Protein AF-A0AAN8DEU8-F1 (afdb_monomer_lite)

Structure (mmCIF, N/CA/C/O backbone):
data_AF-A0AAN8DEU8-F1
#
_entry.id   AF-A0AAN8DEU8-F1
#
loop_
_atom_site.group_PDB
_atom_site.id
_atom_site.type_symbol
_atom_site.label_atom_id
_atom_site.label_alt_id
_atom_site.label_comp_id
_atom_site.label_asym_id
_atom_site.label_entity_id
_atom_site.label_seq_id
_atom_site.pdbx_PDB_ins_code
_atom_site.Cartn_x
_atom_site.Cartn_y
_atom_site.Cartn_z
_atom_site.occupancy
_atom_site.B_iso_or_equiv
_atom_site.auth_seq_id
_atom_site.auth_comp_id
_atom_site.auth_asym_id
_atom_site.auth_atom_id
_atom_site.pdbx_PDB_model_num
ATOM 1 N N . MET A 1 1 ? 23.400 12.615 -1.980 1.00 49.06 1 MET A N 1
ATOM 2 C CA . MET A 1 1 ? 22.915 11.366 -1.353 1.00 49.06 1 MET A CA 1
ATOM 3 C C . MET A 1 1 ? 22.081 10.614 -2.375 1.00 49.06 1 MET A C 1
ATOM 5 O O . MET A 1 1 ? 21.356 11.264 -3.114 1.00 49.06 1 MET A O 1
ATOM 9 N N . THR A 1 2 ? 22.215 9.294 -2.451 1.00 66.44 2 THR A N 1
ATOM 10 C CA . THR A 1 2 ? 21.486 8.399 -3.369 1.00 66.44 2 THR A CA 1
ATOM 11 C C . THR A 1 2 ? 20.761 7.340 -2.542 1.00 66.44 2 THR A C 1
ATOM 13 O O . THR A 1 2 ? 21.196 7.053 -1.429 1.00 66.44 2 THR A O 1
ATOM 16 N N . PHE A 1 3 ? 19.690 6.734 -3.056 1.00 76.00 3 PHE A N 1
ATOM 17 C CA . PHE A 1 3 ? 19.084 5.582 -2.383 1.00 76.00 3 PHE A CA 1
ATOM 18 C C . PHE A 1 3 ? 20.091 4.421 -2.301 1.00 76.00 3 PHE A C 1
ATOM 20 O O . PHE A 1 3 ? 20.773 4.124 -3.284 1.00 76.00 3 PHE A O 1
ATOM 27 N N . SER A 1 4 ? 20.172 3.731 -1.160 1.00 76.00 4 SER A N 1
ATOM 28 C CA . SER A 1 4 ? 21.038 2.553 -0.959 1.00 76.00 4 SER A CA 1
ATOM 29 C C . SER A 1 4 ? 20.454 1.283 -1.601 1.00 76.00 4 SER A C 1
ATOM 31 O O . SER A 1 4 ? 20.384 0.223 -0.980 1.00 76.00 4 SER A O 1
ATOM 33 N N . LEU A 1 5 ? 19.998 1.382 -2.852 1.00 77.44 5 LEU A N 1
ATOM 34 C CA . LEU A 1 5 ? 19.379 0.282 -3.586 1.00 77.44 5 LEU A CA 1
ATOM 35 C C . LEU A 1 5 ? 20.446 -0.549 -4.303 1.00 77.44 5 LEU A C 1
ATOM 37 O O . LEU A 1 5 ? 21.132 -0.072 -5.205 1.00 77.44 5 LEU A O 1
ATOM 41 N N . LYS A 1 6 ? 20.559 -1.829 -3.939 1.00 81.88 6 LYS A N 1
ATOM 42 C CA . LYS A 1 6 ? 21.373 -2.791 -4.691 1.00 81.88 6 LYS A CA 1
ATOM 43 C C . LYS A 1 6 ? 20.579 -3.261 -5.910 1.00 81.88 6 LYS A C 1
ATOM 45 O O . LYS A 1 6 ? 19.602 -3.996 -5.780 1.00 81.88 6 LYS A O 1
ATOM 50 N N . VAL A 1 7 ? 21.003 -2.847 -7.100 1.00 83.62 7 VAL A N 1
ATOM 51 C CA . VAL A 1 7 ? 20.452 -3.322 -8.375 1.00 83.62 7 VAL A CA 1
ATOM 52 C C . VAL A 1 7 ? 21.584 -3.526 -9.374 1.00 83.62 7 VAL A C 1
ATOM 54 O O . VAL A 1 7 ? 22.559 -2.778 -9.380 1.00 83.62 7 VAL A O 1
ATOM 57 N N . LYS A 1 8 ? 21.471 -4.549 -10.222 1.00 88.69 8 LYS A N 1
ATOM 58 C CA . LYS A 1 8 ? 22.294 -4.669 -11.429 1.00 88.69 8 LYS A CA 1
ATOM 59 C C . LYS A 1 8 ? 21.502 -3.994 -12.549 1.00 88.69 8 LYS A C 1
ATOM 61 O O . LYS A 1 8 ? 20.533 -4.596 -12.984 1.00 88.69 8 LYS A O 1
ATOM 66 N N . PRO A 1 9 ? 21.851 -2.790 -13.034 1.00 86.50 9 PRO A N 1
ATOM 67 C CA . PRO A 1 9 ? 20.976 -2.044 -13.950 1.00 86.50 9 PRO A CA 1
ATOM 68 C C . PRO A 1 9 ? 20.573 -2.847 -15.193 1.00 86.50 9 PRO A C 1
ATOM 70 O O . PRO A 1 9 ? 19.413 -2.866 -15.590 1.00 86.50 9 PRO A O 1
ATOM 73 N N . LEU A 1 10 ? 21.518 -3.618 -15.738 1.00 91.00 10 LEU A N 1
ATOM 74 C CA . LEU A 1 10 ? 21.275 -4.492 -16.881 1.00 91.00 10 LEU A CA 1
ATOM 75 C C . LEU A 1 10 ? 20.279 -5.624 -16.590 1.00 91.00 10 LEU A C 1
ATOM 77 O O . LEU A 1 10 ? 19.684 -6.130 -17.531 1.00 91.00 10 LEU A O 1
ATOM 81 N N . SER A 1 11 ? 20.052 -6.036 -15.336 1.00 91.94 11 SER A N 1
ATOM 82 C CA . SER A 1 11 ? 19.078 -7.094 -15.015 1.00 91.94 11 SER A CA 1
ATOM 83 C C . SER A 1 11 ? 17.631 -6.687 -15.280 1.00 91.94 11 SER A C 1
ATOM 85 O O . SER A 1 11 ? 16.783 -7.565 -15.346 1.00 91.94 11 SER A O 1
ATOM 87 N N . LEU A 1 12 ? 17.358 -5.392 -15.460 1.00 92.31 12 LEU A N 1
ATOM 88 C CA . LEU A 1 12 ? 16.044 -4.876 -15.850 1.00 92.31 12 LEU A CA 1
ATOM 89 C C . LEU A 1 12 ? 15.763 -5.052 -17.349 1.00 92.31 12 LEU A C 1
ATOM 91 O O . LEU A 1 12 ? 14.671 -4.743 -17.817 1.00 92.31 12 LEU A O 1
ATOM 95 N N . PHE A 1 13 ? 16.724 -5.556 -18.121 1.00 91.50 13 PHE A N 1
ATOM 96 C CA . PHE A 1 13 ? 16.601 -5.734 -19.561 1.00 91.50 13 PHE A CA 1
ATOM 97 C C . PHE A 1 13 ? 16.691 -7.212 -19.938 1.00 91.50 13 PHE A C 1
ATOM 99 O O . PHE A 1 13 ? 17.367 -8.021 -19.290 1.00 91.50 13 PHE A O 1
ATOM 106 N N . ASP A 1 14 ? 16.002 -7.564 -21.014 1.00 89.94 14 ASP A N 1
ATOM 107 C CA . ASP A 1 14 ? 16.113 -8.874 -21.632 1.00 89.94 14 ASP A CA 1
ATOM 108 C C . ASP A 1 14 ? 17.466 -9.003 -22.351 1.00 89.94 14 ASP A C 1
ATOM 110 O O . ASP A 1 14 ? 18.273 -8.071 -22.401 1.00 89.94 14 ASP A O 1
ATOM 114 N N . SER A 1 15 ? 17.750 -10.174 -22.913 1.00 88.81 15 SER A N 1
ATOM 115 C CA . SER A 1 15 ? 19.023 -10.405 -23.601 1.00 88.81 15 SER A CA 1
ATOM 116 C C . SER A 1 15 ? 19.231 -9.461 -24.791 1.00 88.81 15 SER A C 1
ATOM 118 O O . SER A 1 15 ? 20.359 -9.025 -25.019 1.00 88.81 15 SER A O 1
ATOM 120 N N . LYS A 1 16 ? 18.171 -9.100 -25.531 1.00 87.62 16 LYS A N 1
ATOM 121 C CA . LYS A 1 16 ? 18.282 -8.162 -26.660 1.00 87.62 16 LYS A CA 1
ATOM 122 C C . LYS A 1 16 ? 18.570 -6.744 -26.170 1.00 87.62 16 LYS A C 1
ATOM 124 O O . LYS A 1 16 ? 19.529 -6.140 -26.644 1.00 87.62 16 LYS A O 1
ATOM 129 N N . GLY A 1 17 ? 17.823 -6.253 -25.179 1.00 87.44 17 GLY A N 1
ATOM 130 C CA . GLY A 1 17 ? 18.048 -4.941 -24.572 1.00 87.44 17 GLY A CA 1
ATOM 131 C C . GLY A 1 17 ? 19.441 -4.813 -23.958 1.00 87.44 17 GLY A C 1
ATOM 132 O O . GLY A 1 17 ? 20.136 -3.837 -24.222 1.00 87.44 17 GLY A O 1
ATOM 133 N N . LYS A 1 18 ? 19.910 -5.838 -23.231 1.00 89.75 18 LYS A N 1
ATOM 134 C CA . LYS A 1 18 ? 21.286 -5.891 -22.702 1.00 89.75 18 LYS A CA 1
ATOM 135 C C . LYS A 1 18 ? 22.328 -5.737 -23.802 1.00 89.75 18 LYS A C 1
ATOM 137 O O . LYS A 1 18 ? 23.263 -4.963 -23.641 1.00 89.75 18 LYS A O 1
ATOM 142 N N . ASN A 1 19 ? 22.168 -6.461 -24.908 1.00 88.38 19 ASN A N 1
ATOM 143 C CA . ASN A 1 19 ? 23.105 -6.401 -26.025 1.00 88.38 19 ASN A CA 1
ATOM 144 C C . ASN A 1 19 ? 23.080 -5.040 -26.732 1.00 88.38 19 ASN A C 1
ATOM 146 O O . ASN A 1 19 ? 24.136 -4.575 -27.155 1.00 88.38 19 ASN A O 1
ATOM 150 N N . ALA A 1 20 ? 21.915 -4.392 -26.827 1.00 88.00 20 ALA A N 1
ATOM 151 C CA . ALA A 1 20 ? 21.768 -3.094 -27.482 1.00 88.00 20 ALA A CA 1
ATOM 152 C C . ALA A 1 20 ? 22.602 -1.986 -26.811 1.00 88.00 20 ALA A C 1
ATOM 154 O O . ALA A 1 20 ? 23.156 -1.150 -27.516 1.00 88.00 20 ALA A O 1
ATOM 155 N N . PHE A 1 21 ? 22.786 -2.023 -25.483 1.00 87.88 21 PHE A N 1
ATOM 156 C CA . PHE A 1 21 ? 23.644 -1.064 -24.762 1.00 87.88 21 PHE A CA 1
ATOM 157 C C . PHE A 1 21 ? 25.116 -1.081 -25.197 1.00 87.88 21 PHE A C 1
ATOM 159 O O . PHE A 1 21 ? 25.833 -0.114 -24.955 1.00 87.88 21 PHE A O 1
ATOM 166 N N . PHE A 1 22 ? 25.577 -2.173 -25.809 1.00 90.25 22 PHE A N 1
ATOM 167 C CA . PHE A 1 22 ? 26.974 -2.361 -26.212 1.00 90.25 22 PHE A CA 1
ATOM 168 C C . PHE A 1 22 ? 27.168 -2.318 -27.729 1.00 90.25 22 PHE A C 1
ATOM 170 O O . PHE A 1 22 ? 28.214 -2.721 -28.241 1.00 90.25 22 PHE A O 1
ATOM 177 N N . ARG A 1 23 ? 26.152 -1.870 -28.466 1.00 88.38 23 ARG A N 1
ATOM 178 C CA . ARG A 1 23 ? 26.195 -1.707 -29.918 1.00 88.38 23 ARG A CA 1
ATOM 179 C C . ARG A 1 23 ? 26.246 -0.224 -30.265 1.00 88.38 23 ARG A C 1
ATOM 181 O O . ARG A 1 23 ? 25.788 0.615 -29.499 1.00 88.38 23 ARG A O 1
ATOM 188 N N . ASP A 1 24 ? 26.818 0.089 -31.424 1.00 89.38 24 ASP A N 1
ATOM 189 C CA . ASP A 1 24 ? 26.824 1.460 -31.933 1.00 89.38 24 ASP A CA 1
ATOM 190 C C . ASP A 1 24 ? 25.385 1.902 -32.248 1.00 89.38 24 ASP A C 1
ATOM 192 O O . ASP A 1 24 ? 24.603 1.134 -32.813 1.00 89.38 24 ASP A O 1
ATOM 196 N N . LEU A 1 25 ? 25.043 3.143 -31.904 1.00 84.81 25 LEU A N 1
ATOM 197 C CA . LEU A 1 25 ? 23.736 3.753 -32.153 1.00 84.81 25 LEU A CA 1
ATOM 198 C C . LEU A 1 25 ? 23.376 3.774 -33.645 1.00 84.81 25 LEU A C 1
ATOM 200 O O . LEU A 1 25 ? 22.198 3.796 -33.991 1.00 84.81 25 LEU A O 1
ATOM 204 N N . THR A 1 26 ? 24.377 3.744 -34.531 1.00 89.62 26 THR A N 1
ATOM 205 C CA . THR A 1 26 ? 24.174 3.671 -35.988 1.00 89.62 26 THR A CA 1
ATOM 206 C C . THR A 1 26 ? 23.720 2.290 -36.474 1.00 89.62 26 THR A C 1
ATOM 208 O O . THR A 1 26 ? 23.274 2.148 -37.614 1.00 89.62 26 THR A O 1
ATOM 211 N N . THR A 1 27 ? 23.812 1.256 -35.631 1.00 84.62 27 THR A N 1
ATOM 212 C CA . THR A 1 27 ? 23.440 -0.113 -36.001 1.00 84.62 27 THR A CA 1
ATOM 213 C C . THR A 1 27 ? 21.961 -0.381 -35.749 1.00 84.62 27 THR A C 1
ATOM 215 O O . THR A 1 27 ? 21.436 -0.116 -34.670 1.00 84.62 27 THR A O 1
ATOM 218 N N . ILE A 1 28 ? 21.284 -0.971 -36.738 1.00 82.00 28 ILE A N 1
ATOM 219 C CA . ILE A 1 28 ? 19.888 -1.395 -36.596 1.00 82.00 28 ILE A CA 1
ATOM 220 C C . ILE A 1 28 ? 19.825 -2.521 -35.558 1.00 82.00 28 ILE A C 1
ATOM 222 O O . ILE A 1 28 ? 20.351 -3.613 -35.777 1.00 82.00 28 ILE A O 1
ATOM 226 N N . GLN A 1 29 ? 19.172 -2.254 -34.428 1.00 73.69 29 GLN A N 1
ATOM 227 C CA . GLN A 1 29 ? 18.943 -3.237 -33.374 1.00 73.69 29 GLN A CA 1
ATOM 228 C C . GLN A 1 29 ? 17.561 -3.864 -33.530 1.00 73.69 29 GLN A C 1
ATOM 230 O O . GLN A 1 29 ? 16.557 -3.172 -33.704 1.00 73.69 29 GLN A O 1
ATOM 235 N N . LEU A 1 30 ? 17.498 -5.189 -33.420 1.00 74.38 30 LEU A N 1
ATOM 236 C CA . LEU A 1 30 ? 16.222 -5.882 -33.336 1.00 74.38 30 LEU A CA 1
ATOM 237 C C . LEU A 1 30 ? 15.680 -5.716 -31.912 1.00 74.38 30 LEU A C 1
ATOM 239 O O . LEU A 1 30 ? 16.099 -6.422 -30.992 1.00 74.38 30 LEU A O 1
ATOM 243 N N . MET A 1 31 ? 14.770 -4.763 -31.729 1.00 71.38 31 MET A N 1
ATOM 244 C CA . MET A 1 31 ? 14.150 -4.520 -30.430 1.00 71.38 31 MET A CA 1
ATOM 245 C C . MET A 1 31 ? 13.267 -5.709 -30.011 1.00 71.38 31 MET A C 1
ATOM 247 O O . MET A 1 31 ? 12.747 -6.435 -30.871 1.00 71.38 31 MET A O 1
ATOM 251 N N . PRO A 1 32 ? 13.092 -5.945 -28.697 1.00 68.75 32 PRO A N 1
ATOM 252 C CA . PRO A 1 32 ? 12.102 -6.897 -28.215 1.00 68.75 32 PRO A CA 1
ATOM 253 C C . PRO A 1 32 ? 10.729 -6.505 -28.774 1.00 68.75 32 PRO A C 1
ATOM 255 O O . PRO A 1 32 ? 10.268 -5.386 -28.575 1.00 68.75 32 PRO A O 1
ATOM 258 N N . SER A 1 33 ? 10.109 -7.411 -29.521 1.00 63.62 33 SER A N 1
ATOM 259 C CA . SER A 1 33 ? 8.743 -7.286 -30.024 1.00 63.62 33 SER A CA 1
ATOM 260 C C . SER A 1 33 ? 7.988 -8.523 -29.555 1.00 63.62 33 SER A C 1
ATOM 262 O O . SER A 1 33 ? 8.452 -9.642 -29.779 1.00 63.62 33 SER A O 1
ATOM 264 N N . GLY A 1 34 ? 6.880 -8.314 -28.846 1.00 71.62 34 GLY A N 1
ATOM 265 C CA . GLY A 1 34 ? 6.081 -9.371 -28.222 1.00 71.62 34 GLY A CA 1
ATOM 266 C C . GLY A 1 34 ? 5.982 -9.244 -26.702 1.00 71.62 34 GLY A C 1
ATOM 267 O O . GLY A 1 34 ? 6.550 -8.322 -26.108 1.00 71.62 34 GLY A O 1
ATOM 268 N N . ASP A 1 35 ? 5.250 -10.182 -26.103 1.00 72.38 35 ASP A N 1
ATOM 269 C CA . ASP A 1 35 ? 5.050 -10.262 -24.658 1.00 72.38 35 ASP A CA 1
ATOM 270 C C . ASP A 1 35 ? 6.389 -10.455 -23.941 1.00 72.38 35 ASP A C 1
ATOM 272 O O . ASP A 1 35 ? 7.195 -11.329 -24.279 1.00 72.38 35 ASP A O 1
ATOM 276 N N . MET A 1 36 ? 6.645 -9.594 -22.959 1.00 86.00 36 MET A N 1
ATOM 277 C CA . MET A 1 36 ? 7.844 -9.668 -22.138 1.00 86.00 36 MET A CA 1
ATOM 278 C C . MET A 1 36 ? 7.774 -10.880 -21.206 1.00 86.00 36 MET A C 1
ATOM 280 O O . MET A 1 36 ? 6.711 -11.206 -20.682 1.00 86.00 36 MET A O 1
ATOM 284 N N . ASP A 1 37 ? 8.926 -11.504 -20.947 1.00 90.38 37 ASP A N 1
ATOM 285 C CA . ASP A 1 37 ? 9.037 -12.559 -19.938 1.00 90.38 37 ASP A CA 1
ATOM 286 C C . ASP A 1 37 ? 8.428 -12.095 -18.591 1.00 90.38 37 ASP A C 1
ATOM 288 O O . ASP A 1 37 ? 8.888 -11.086 -18.037 1.00 90.38 37 ASP A O 1
ATOM 292 N N . PRO A 1 38 ? 7.422 -12.803 -18.037 1.00 92.50 38 PRO A N 1
ATOM 293 C CA . PRO A 1 38 ? 6.766 -12.399 -16.793 1.00 92.50 38 PRO A CA 1
ATOM 294 C C . PRO A 1 38 ? 7.729 -12.307 -15.603 1.00 92.50 38 PRO A C 1
ATOM 296 O O . PRO A 1 38 ? 7.564 -11.449 -14.735 1.00 92.50 38 PRO A O 1
ATOM 299 N N . GLY A 1 39 ? 8.769 -13.150 -15.574 1.00 94.62 39 GLY A N 1
ATOM 300 C CA . GLY A 1 39 ? 9.814 -13.093 -14.551 1.00 94.62 39 GLY A CA 1
ATOM 301 C C . GLY A 1 39 ? 10.590 -11.777 -14.601 1.00 94.62 39 GLY A C 1
ATOM 302 O O . GLY A 1 39 ? 10.807 -11.132 -13.575 1.00 94.62 39 GLY A O 1
ATOM 303 N N . LEU A 1 40 ? 10.950 -11.322 -15.800 1.00 94.19 40 LEU A N 1
ATOM 304 C CA . LEU A 1 40 ? 11.594 -10.028 -16.007 1.00 94.19 40 LEU A CA 1
ATOM 305 C C . LEU A 1 40 ? 10.685 -8.851 -15.628 1.00 94.19 40 LEU A C 1
ATOM 307 O O . LEU A 1 40 ? 11.159 -7.907 -14.991 1.00 94.19 40 LEU A O 1
ATOM 311 N N . VAL A 1 41 ? 9.393 -8.900 -15.972 1.00 95.19 41 VAL A N 1
ATOM 312 C CA . VAL A 1 41 ? 8.413 -7.882 -15.539 1.00 95.19 41 VAL A CA 1
ATOM 313 C C . VAL A 1 41 ? 8.321 -7.839 -14.013 1.00 95.19 41 VAL A C 1
ATOM 315 O O . VAL A 1 41 ? 8.367 -6.754 -13.436 1.00 95.19 41 VAL A O 1
ATOM 318 N N . SER A 1 42 ? 8.313 -8.994 -13.341 1.00 96.00 42 SER A N 1
ATOM 319 C CA . SER A 1 42 ? 8.324 -9.066 -11.875 1.00 96.00 42 SER A CA 1
ATOM 320 C C . SER A 1 42 ? 9.567 -8.408 -11.264 1.00 96.00 42 SER A C 1
ATOM 322 O O . SER A 1 42 ? 9.447 -7.668 -10.289 1.00 96.00 42 SER A O 1
ATOM 324 N N . ILE A 1 43 ? 10.757 -8.615 -11.842 1.00 95.56 43 ILE A N 1
ATOM 325 C CA . ILE A 1 43 ? 12.003 -7.975 -11.375 1.00 95.56 43 ILE A CA 1
ATOM 326 C C . ILE A 1 43 ? 11.931 -6.448 -11.534 1.00 95.56 43 ILE A C 1
ATOM 328 O O . ILE A 1 43 ? 12.375 -5.704 -10.657 1.00 95.56 43 ILE A O 1
ATOM 332 N N . ARG A 1 44 ? 11.378 -5.966 -12.653 1.00 96.38 44 ARG A N 1
ATOM 333 C CA . ARG A 1 44 ? 11.183 -4.529 -12.914 1.00 96.38 44 ARG A CA 1
ATOM 334 C C . ARG A 1 44 ? 10.196 -3.912 -11.937 1.00 96.38 44 ARG A C 1
ATOM 336 O O . ARG A 1 44 ? 10.478 -2.846 -11.395 1.00 96.38 44 ARG A O 1
ATOM 343 N N . GLN A 1 45 ? 9.083 -4.597 -11.692 1.00 97.62 45 GLN A N 1
ATOM 344 C CA . GLN A 1 45 ? 8.092 -4.188 -10.708 1.00 97.62 45 GLN A CA 1
ATOM 345 C C . GLN A 1 45 ? 8.742 -4.072 -9.330 1.00 97.62 45 GLN A C 1
ATOM 347 O O . GLN A 1 45 ? 8.714 -2.999 -8.742 1.00 97.62 45 GLN A O 1
ATOM 352 N N . GLU A 1 46 ? 9.407 -5.123 -8.849 1.00 96.69 46 GLU A N 1
ATOM 353 C CA . GLU A 1 46 ? 10.072 -5.118 -7.543 1.00 96.69 46 GLU A CA 1
ATOM 354 C C . GLU A 1 46 ? 11.085 -3.970 -7.410 1.00 96.69 46 GLU A C 1
ATOM 356 O O . GLU A 1 46 ? 11.141 -3.298 -6.380 1.00 96.69 46 GLU A O 1
ATOM 361 N N . PHE A 1 47 ? 11.861 -3.698 -8.464 1.00 96.81 47 PHE A N 1
ATOM 362 C CA . PHE A 1 47 ? 12.775 -2.560 -8.490 1.00 96.81 47 PHE A CA 1
ATOM 363 C C . PHE A 1 47 ? 12.046 -1.222 -8.302 1.00 96.81 47 PHE A C 1
ATOM 365 O O . PHE A 1 47 ? 12.444 -0.443 -7.435 1.00 96.81 47 PHE A O 1
ATOM 372 N N . LEU A 1 48 ? 10.985 -0.959 -9.070 1.00 97.56 48 LEU A N 1
ATOM 373 C CA . LEU A 1 48 ? 10.226 0.295 -8.985 1.00 97.56 48 LEU A CA 1
ATOM 374 C C . LEU A 1 48 ? 9.521 0.448 -7.632 1.00 97.56 48 LEU A C 1
ATOM 376 O O . LEU A 1 48 ? 9.567 1.527 -7.042 1.00 97.56 48 LEU A O 1
ATOM 380 N N . LEU A 1 49 ? 8.954 -0.635 -7.092 1.00 98.06 49 LEU A N 1
ATOM 381 C CA . LEU A 1 49 ? 8.371 -0.647 -5.747 1.00 98.06 49 LEU A CA 1
ATOM 382 C C . LEU A 1 49 ? 9.422 -0.272 -4.694 1.00 98.06 49 LEU A C 1
ATOM 384 O O . LEU A 1 49 ? 9.173 0.597 -3.861 1.00 98.06 49 LEU A O 1
ATOM 388 N N . ARG A 1 50 ? 10.635 -0.838 -4.781 1.00 96.88 50 ARG A N 1
ATOM 389 C CA . ARG A 1 50 ? 11.747 -0.496 -3.878 1.00 96.88 50 ARG A CA 1
ATOM 390 C C . ARG A 1 50 ? 12.196 0.962 -3.995 1.00 96.88 50 ARG A C 1
ATOM 392 O O . ARG A 1 50 ? 12.590 1.544 -2.985 1.00 96.88 50 ARG A O 1
ATOM 399 N N . VAL A 1 51 ? 12.145 1.560 -5.187 1.00 96.06 51 VAL A N 1
ATOM 400 C CA . VAL A 1 51 ? 12.430 2.996 -5.372 1.00 96.06 51 VAL A CA 1
ATOM 401 C C . VAL A 1 51 ? 11.376 3.849 -4.667 1.00 96.06 51 VAL A C 1
ATOM 403 O O . VAL A 1 51 ? 11.745 4.744 -3.910 1.00 96.06 51 VAL A O 1
ATOM 406 N N . LEU A 1 52 ? 10.088 3.544 -4.847 1.00 97.25 52 LEU A N 1
ATOM 407 C CA . LEU A 1 52 ? 8.990 4.260 -4.184 1.00 97.25 52 LEU A CA 1
ATOM 408 C C . LEU A 1 52 ? 9.071 4.141 -2.659 1.00 97.25 52 LEU A C 1
ATOM 410 O O . LEU A 1 52 ? 9.009 5.149 -1.960 1.00 97.25 52 LEU A O 1
ATOM 414 N N . THR A 1 53 ? 9.302 2.932 -2.147 1.00 96.12 53 THR A N 1
ATOM 415 C CA . THR A 1 53 ? 9.574 2.667 -0.728 1.00 96.12 53 THR A CA 1
ATOM 416 C C . THR A 1 53 ? 10.717 3.544 -0.206 1.00 96.12 53 THR A C 1
ATOM 418 O O . THR A 1 53 ? 10.561 4.233 0.803 1.00 96.12 53 THR A O 1
ATOM 421 N N . ALA A 1 54 ? 11.864 3.557 -0.894 1.00 94.44 54 ALA A N 1
ATOM 422 C CA . ALA A 1 54 ? 13.027 4.340 -0.477 1.00 94.44 54 ALA A CA 1
ATOM 423 C C . ALA A 1 54 ? 12.767 5.854 -0.528 1.00 94.44 54 ALA A C 1
ATOM 425 O O . ALA A 1 54 ? 13.249 6.593 0.331 1.00 94.44 54 ALA A O 1
ATOM 426 N N . TRP A 1 55 ? 11.990 6.319 -1.506 1.00 94.94 55 TRP A N 1
ATOM 427 C CA . TRP A 1 55 ? 11.584 7.716 -1.608 1.00 94.94 55 TRP A CA 1
ATOM 428 C C . TRP A 1 55 ? 10.668 8.137 -0.454 1.00 94.94 55 TRP A C 1
ATOM 430 O O . TRP A 1 55 ? 10.950 9.148 0.188 1.00 94.94 55 TRP A O 1
ATOM 440 N N . VAL A 1 56 ? 9.637 7.344 -0.125 1.00 95.25 56 VAL A N 1
ATOM 441 C CA . VAL A 1 56 ? 8.739 7.626 1.014 1.00 95.25 56 VAL A CA 1
ATOM 442 C C . VAL A 1 56 ? 9.523 7.705 2.328 1.00 95.25 56 VAL A C 1
ATOM 444 O O . VAL A 1 56 ? 9.286 8.597 3.142 1.00 95.25 56 VAL A O 1
ATOM 447 N N . GLN A 1 57 ? 10.501 6.818 2.522 1.00 91.62 57 GLN A N 1
ATOM 448 C CA . GLN A 1 57 ? 11.397 6.884 3.680 1.00 91.62 57 GLN A CA 1
ATOM 449 C C . GLN A 1 57 ? 12.228 8.170 3.674 1.00 91.62 57 GLN A C 1
ATOM 451 O O . GLN A 1 57 ? 12.323 8.857 4.689 1.00 91.62 57 GLN A O 1
ATOM 456 N N . ALA A 1 58 ? 12.805 8.524 2.524 1.00 90.81 58 ALA A N 1
ATOM 457 C CA . ALA A 1 58 ? 13.672 9.685 2.411 1.00 90.81 58 ALA A CA 1
ATOM 458 C C . ALA A 1 58 ? 12.935 11.001 2.680 1.00 90.81 58 ALA A C 1
ATOM 460 O O . ALA A 1 58 ? 13.505 11.863 3.342 1.00 90.81 58 ALA A O 1
ATOM 461 N N . ILE A 1 59 ? 11.697 11.183 2.205 1.00 90.44 59 ILE A N 1
ATOM 462 C CA . ILE A 1 59 ? 10.950 12.440 2.405 1.00 90.44 59 ILE A CA 1
ATOM 463 C C . ILE A 1 59 ? 10.621 12.712 3.877 1.00 90.44 59 ILE A C 1
ATOM 465 O O . ILE A 1 59 ? 10.598 13.877 4.271 1.00 90.44 59 ILE A O 1
ATOM 469 N N . ASN A 1 60 ? 10.455 11.669 4.695 1.00 84.38 60 ASN A N 1
ATOM 470 C CA . ASN A 1 60 ? 10.168 11.800 6.124 1.00 84.38 60 ASN A CA 1
ATOM 471 C C . ASN A 1 60 ? 11.428 11.786 7.013 1.00 84.38 60 ASN A C 1
ATOM 473 O O . ASN A 1 60 ? 11.337 12.033 8.211 1.00 84.38 60 ASN A O 1
ATOM 477 N N . ASP A 1 61 ? 12.609 11.508 6.452 1.00 82.31 61 ASP A N 1
ATOM 478 C CA . ASP A 1 61 ? 13.857 11.443 7.215 1.00 82.31 61 ASP A CA 1
ATOM 479 C C . ASP A 1 61 ? 14.366 12.859 7.573 1.00 82.31 61 ASP A C 1
ATOM 481 O O . ASP A 1 61 ? 14.737 13.626 6.671 1.00 82.31 61 ASP A O 1
ATOM 485 N N . PRO A 1 62 ? 14.420 13.242 8.864 1.00 73.12 62 PRO A N 1
ATOM 486 C CA . PRO A 1 62 ? 14.896 14.559 9.289 1.00 73.12 62 PRO A CA 1
ATOM 487 C C . PRO A 1 62 ? 16.409 14.747 9.097 1.00 73.12 62 PRO A C 1
ATOM 489 O O . PRO A 1 62 ? 16.878 15.884 9.066 1.00 73.12 62 PRO A O 1
ATOM 492 N N . SER A 1 63 ? 17.181 13.664 8.949 1.00 73.62 63 SER A N 1
ATOM 493 C CA . SER A 1 63 ? 18.635 13.712 8.741 1.00 73.62 63 SER A CA 1
ATOM 494 C C . SER A 1 63 ? 19.026 14.138 7.323 1.00 73.62 63 SER A C 1
ATOM 496 O O . SER A 1 63 ? 20.134 14.628 7.091 1.00 73.62 63 SER A O 1
ATOM 498 N N . ILE A 1 64 ? 18.109 13.995 6.364 1.00 67.12 64 ILE A N 1
ATOM 499 C CA . ILE A 1 64 ? 18.310 14.444 4.990 1.00 67.12 64 ILE A CA 1
ATOM 500 C C . ILE A 1 64 ? 17.849 15.908 4.916 1.00 67.12 64 ILE A C 1
ATOM 502 O O . ILE A 1 64 ? 16.658 16.172 5.094 1.00 67.12 64 ILE A O 1
ATOM 506 N N . PRO A 1 65 ? 18.734 16.884 4.644 1.00 62.03 65 PRO A N 1
ATOM 507 C CA . PRO A 1 65 ? 18.337 18.286 4.608 1.00 62.03 65 PRO A CA 1
ATOM 508 C C . PRO A 1 65 ? 17.238 18.503 3.563 1.00 62.03 65 PRO A C 1
ATOM 510 O O . PRO A 1 65 ? 17.357 18.061 2.417 1.00 62.03 65 PRO A O 1
ATOM 513 N N . ALA A 1 66 ? 16.155 19.170 3.967 1.00 58.69 66 ALA A N 1
ATOM 514 C CA . ALA A 1 66 ? 15.177 19.685 3.020 1.00 58.69 66 ALA A CA 1
ATOM 515 C C . ALA A 1 66 ? 15.901 20.664 2.089 1.00 58.69 66 ALA A C 1
ATOM 517 O O . ALA A 1 66 ? 16.686 21.496 2.550 1.00 58.69 66 ALA A O 1
ATOM 518 N N . SER A 1 67 ? 15.680 20.553 0.780 1.00 55.94 67 SER A N 1
ATOM 519 C CA . SER A 1 67 ? 16.152 21.574 -0.152 1.00 55.94 67 SER A CA 1
ATOM 520 C C . SER A 1 67 ? 15.484 22.892 0.245 1.00 55.94 67 SER A C 1
ATOM 522 O O . SER A 1 67 ? 14.277 23.035 0.110 1.00 55.94 67 SER A O 1
ATOM 524 N N . GLY A 1 68 ? 16.249 23.795 0.864 1.00 47.53 68 GLY A N 1
ATOM 525 C CA . GLY A 1 68 ? 15.718 25.010 1.470 1.00 47.53 68 GLY A CA 1
ATOM 526 C C . GLY A 1 68 ? 15.028 25.905 0.441 1.00 47.53 68 GLY A C 1
ATOM 527 O O . GLY A 1 68 ? 15.608 26.228 -0.592 1.00 47.53 68 GLY A O 1
ATOM 528 N N . ASN A 1 69 ? 13.814 26.352 0.764 1.00 45.81 69 ASN A N 1
ATOM 529 C CA . ASN A 1 69 ? 12.966 27.231 -0.053 1.00 45.81 69 ASN A CA 1
ATOM 530 C C . ASN A 1 69 ? 13.473 28.689 -0.163 1.00 45.81 69 ASN A C 1
ATOM 532 O O . ASN A 1 69 ? 12.679 29.615 -0.302 1.00 45.81 69 ASN A O 1
ATOM 536 N N . THR A 1 70 ? 14.779 28.945 -0.089 1.00 43.12 70 THR A N 1
ATOM 537 C CA . THR A 1 70 ? 15.323 30.314 -0.067 1.00 43.12 70 THR A CA 1
ATOM 538 C C . THR A 1 70 ? 16.458 30.494 -1.068 1.00 43.12 70 THR A C 1
ATOM 540 O O . THR A 1 70 ? 17.578 30.835 -0.699 1.00 43.12 70 THR A O 1
ATOM 543 N N . SER A 1 71 ? 16.208 30.192 -2.340 1.00 42.25 71 SER A N 1
ATOM 544 C CA . SER A 1 71 ? 16.926 30.726 -3.516 1.00 42.25 71 SER A CA 1
ATOM 545 C C . SER A 1 71 ? 16.405 30.047 -4.791 1.00 42.25 71 SER A C 1
ATOM 547 O O . SER A 1 71 ? 15.917 28.917 -4.707 1.00 42.25 71 SER A O 1
ATOM 549 N N . PRO A 1 72 ? 16.505 30.688 -5.974 1.00 42.91 72 PRO A N 1
ATOM 550 C CA . PRO A 1 72 ? 16.186 30.061 -7.255 1.00 42.91 72 PRO A CA 1
ATOM 551 C C . PRO A 1 72 ? 17.288 29.048 -7.593 1.00 42.91 72 PRO A C 1
ATOM 553 O O . PRO A 1 72 ? 18.184 29.305 -8.392 1.00 42.91 72 PRO A O 1
ATOM 556 N N . SER A 1 73 ? 17.278 27.919 -6.893 1.00 49.47 73 SER A N 1
ATOM 557 C CA . SER A 1 73 ? 18.168 26.790 -7.132 1.00 49.47 73 SER A CA 1
ATOM 558 C C . SER A 1 73 ? 17.471 25.781 -8.056 1.00 49.47 73 SER A C 1
ATOM 560 O O . SER A 1 73 ? 16.238 25.731 -8.085 1.00 49.47 73 SER A O 1
ATOM 562 N N . PRO A 1 74 ? 18.229 25.023 -8.873 1.00 50.69 74 PRO A N 1
ATOM 563 C CA . PRO A 1 74 ? 17.660 24.020 -9.774 1.00 50.69 74 PRO A CA 1
ATOM 564 C C . PRO A 1 74 ? 16.818 22.992 -8.999 1.00 50.69 74 PRO A C 1
ATOM 566 O O . PRO A 1 74 ? 17.030 22.827 -7.794 1.00 50.69 74 PRO A O 1
ATOM 569 N N . PRO A 1 75 ? 15.881 22.286 -9.667 1.00 57.12 75 PRO A N 1
ATOM 570 C CA . PRO A 1 75 ? 15.062 21.268 -9.018 1.00 57.12 75 PRO A CA 1
ATOM 571 C C . PRO A 1 75 ? 15.946 20.310 -8.218 1.00 57.12 75 PRO A C 1
ATOM 573 O O . PRO A 1 75 ? 17.008 19.885 -8.682 1.00 57.12 75 PRO A O 1
ATOM 576 N N . SER A 1 76 ? 15.524 20.008 -6.989 1.00 63.75 76 SER A N 1
ATOM 577 C CA . SER A 1 76 ? 16.236 19.067 -6.132 1.00 63.75 76 SER A CA 1
ATOM 578 C C . SER A 1 76 ? 16.372 17.740 -6.874 1.00 63.75 76 SER A C 1
ATOM 580 O O . SER A 1 76 ? 15.380 17.086 -7.173 1.00 63.75 76 SER A O 1
ATOM 582 N N . ASN A 1 77 ? 17.604 17.341 -7.186 1.00 71.81 77 ASN A N 1
ATOM 583 C CA . ASN A 1 77 ? 17.914 16.030 -7.768 1.00 71.81 77 ASN A CA 1
ATOM 584 C C . ASN A 1 77 ? 18.207 14.990 -6.672 1.00 71.81 77 ASN A C 1
ATOM 586 O O . ASN A 1 77 ? 18.896 13.996 -6.900 1.00 71.81 77 ASN A O 1
ATOM 590 N N . GLY A 1 78 ? 17.767 15.268 -5.442 1.00 82.44 78 GLY A N 1
ATOM 591 C CA . GLY A 1 78 ? 18.045 14.447 -4.275 1.00 82.44 78 GLY A CA 1
ATOM 592 C C . GLY A 1 78 ? 17.017 13.333 -4.040 1.00 82.44 78 GLY A C 1
ATOM 593 O O . GLY A 1 78 ? 15.993 13.250 -4.715 1.00 82.44 78 GLY A O 1
ATOM 594 N N . PRO A 1 79 ? 17.241 12.499 -3.011 1.00 84.69 79 PRO A N 1
ATOM 595 C CA . PRO A 1 79 ? 16.305 11.455 -2.584 1.00 84.69 79 PRO A CA 1
ATOM 596 C C . PRO A 1 79 ? 14.920 11.981 -2.174 1.00 84.69 79 PRO A C 1
ATOM 598 O O . PRO A 1 79 ? 13.959 11.227 -2.192 1.00 84.69 79 PRO A O 1
ATOM 601 N N . LYS A 1 80 ? 14.821 13.272 -1.820 1.00 86.94 80 LYS A N 1
ATOM 602 C CA . LYS A 1 80 ? 13.576 13.958 -1.437 1.00 86.94 80 LYS A CA 1
ATOM 603 C C . LYS A 1 80 ? 12.828 14.609 -2.606 1.00 86.94 80 LYS A C 1
ATOM 605 O O . LYS A 1 80 ? 11.856 15.313 -2.373 1.00 86.94 80 LYS A O 1
ATOM 610 N N . ALA A 1 81 ? 13.294 14.443 -3.843 1.00 88.69 81 ALA A N 1
ATOM 611 C CA . ALA A 1 81 ? 12.680 15.106 -4.986 1.00 88.69 81 ALA A CA 1
ATOM 612 C C . ALA A 1 81 ? 11.245 14.613 -5.226 1.00 88.69 81 ALA A C 1
ATOM 614 O O . ALA A 1 81 ? 11.008 13.411 -5.305 1.00 88.69 81 ALA A O 1
ATOM 615 N N . ASP A 1 82 ? 10.286 15.520 -5.392 1.00 89.19 82 ASP A N 1
ATOM 616 C CA . ASP A 1 82 ? 8.875 15.138 -5.547 1.00 89.19 82 ASP A CA 1
ATOM 617 C C . ASP A 1 82 ? 8.537 14.514 -6.910 1.00 89.19 82 ASP A C 1
ATOM 619 O O . ASP A 1 82 ? 7.450 13.972 -7.074 1.00 89.19 82 ASP A O 1
ATOM 623 N N . TRP A 1 83 ? 9.461 14.537 -7.878 1.00 91.56 83 TRP A N 1
ATOM 624 C CA . TRP A 1 83 ? 9.255 13.934 -9.199 1.00 91.56 83 TRP A CA 1
ATOM 625 C C . TRP A 1 83 ? 9.476 12.411 -9.229 1.00 91.56 83 TRP A C 1
ATOM 627 O O . TRP A 1 83 ? 9.119 11.771 -10.219 1.00 91.56 83 TRP A O 1
ATOM 637 N N . TRP A 1 84 ? 10.051 11.806 -8.177 1.00 94.50 84 TRP A N 1
ATOM 638 C CA . TRP A 1 84 ? 10.356 10.365 -8.135 1.00 94.50 84 TRP A CA 1
ATOM 639 C C . TRP A 1 84 ? 9.138 9.461 -8.403 1.00 94.50 84 TRP A C 1
ATOM 641 O O . TRP A 1 84 ? 9.282 8.533 -9.206 1.00 94.50 84 TRP A O 1
ATOM 651 N N . PRO A 1 85 ? 7.949 9.709 -7.813 1.00 95.75 85 PRO A N 1
ATOM 652 C CA . PRO A 1 85 ? 6.734 8.970 -8.150 1.00 95.75 85 PRO A CA 1
ATOM 653 C C . PRO A 1 85 ? 6.384 9.015 -9.639 1.00 95.75 85 PRO A C 1
ATOM 655 O O . PRO A 1 85 ? 6.190 7.965 -10.252 1.00 95.75 85 PRO A O 1
ATOM 658 N N . SER A 1 86 ? 6.372 10.208 -10.242 1.00 95.56 86 SER A N 1
ATOM 659 C CA . SER A 1 86 ? 6.058 10.387 -11.663 1.00 95.56 86 SER A CA 1
ATOM 660 C C . SER A 1 86 ? 7.059 9.656 -12.557 1.00 95.56 86 SER A C 1
ATOM 662 O O . SER A 1 86 ? 6.649 8.967 -13.490 1.00 95.56 86 SER A O 1
ATOM 664 N N . LEU A 1 87 ? 8.358 9.715 -12.229 1.00 95.56 87 LEU A N 1
ATOM 665 C CA . LEU A 1 87 ? 9.375 8.961 -12.964 1.00 95.56 87 LEU A CA 1
ATOM 666 C C . LEU A 1 87 ? 9.145 7.448 -12.853 1.00 95.56 87 LEU A C 1
ATOM 668 O O . LEU A 1 87 ? 9.294 6.736 -13.842 1.00 95.56 87 LEU A O 1
ATOM 672 N N . CYS A 1 88 ? 8.775 6.933 -11.676 1.00 96.81 88 CYS A N 1
ATOM 673 C CA . CYS A 1 88 ? 8.497 5.503 -11.516 1.00 96.81 88 CYS A CA 1
ATOM 674 C C . CYS A 1 88 ? 7.304 5.049 -12.366 1.00 96.81 88 CYS A C 1
ATOM 676 O O . CYS A 1 88 ? 7.347 3.947 -12.906 1.00 96.81 88 CYS A O 1
ATOM 678 N N . LEU A 1 89 ? 6.272 5.884 -12.521 1.00 96.88 89 LEU A N 1
ATOM 679 C CA . LEU A 1 89 ? 5.111 5.590 -13.372 1.00 96.88 89 LEU A CA 1
ATOM 680 C C . LEU A 1 89 ? 5.467 5.610 -14.866 1.00 96.88 89 LEU A C 1
ATOM 682 O O . LEU A 1 89 ? 5.068 4.710 -15.613 1.00 96.88 89 LEU A O 1
ATOM 686 N N . GLU A 1 90 ? 6.258 6.595 -15.298 1.00 96.44 90 GLU A N 1
ATOM 687 C CA . GLU A 1 90 ? 6.761 6.675 -16.674 1.00 96.44 90 GLU A CA 1
ATOM 688 C C . GLU A 1 90 ? 7.644 5.463 -17.003 1.00 96.44 90 GLU A C 1
ATOM 690 O O . GLU A 1 90 ? 7.399 4.746 -17.977 1.00 96.44 90 GLU A O 1
ATOM 695 N N . LEU A 1 91 ? 8.620 5.166 -16.139 1.00 95.12 91 LEU A N 1
ATOM 696 C CA . LEU A 1 91 ? 9.477 3.991 -16.275 1.00 95.12 91 LEU A CA 1
ATOM 697 C C . LEU A 1 91 ? 8.676 2.694 -16.205 1.00 95.12 91 LEU A C 1
ATOM 699 O O . LEU A 1 91 ? 8.974 1.776 -16.960 1.00 95.12 91 LEU A O 1
ATOM 703 N N . GLY A 1 92 ? 7.664 2.609 -15.341 1.00 95.31 92 GLY A N 1
ATOM 704 C CA . GLY A 1 92 ? 6.762 1.463 -15.257 1.00 95.31 92 GLY A CA 1
ATOM 705 C C . GLY A 1 92 ? 6.123 1.163 -16.605 1.00 95.31 92 GLY A C 1
ATOM 706 O O . GLY A 1 92 ? 6.250 0.047 -17.105 1.00 95.31 92 GLY A O 1
ATOM 707 N N . SER A 1 93 ? 5.569 2.187 -17.253 1.00 93.31 93 SER A N 1
ATOM 708 C CA . SER A 1 93 ? 4.965 2.069 -18.584 1.00 93.31 93 SER A CA 1
ATOM 709 C C . SER A 1 93 ? 5.977 1.597 -19.638 1.00 93.31 93 SER A C 1
ATOM 711 O O . SER A 1 93 ? 5.707 0.655 -20.382 1.00 93.31 93 SER A O 1
ATOM 713 N N . LEU A 1 94 ? 7.183 2.180 -19.659 1.00 91.88 94 LEU A N 1
ATOM 714 C CA . LEU A 1 94 ? 8.262 1.788 -20.582 1.00 91.88 94 LEU A CA 1
ATOM 715 C C . LEU A 1 94 ? 8.780 0.362 -20.330 1.00 91.88 94 LEU A C 1
ATOM 717 O O . LEU A 1 94 ? 9.185 -0.341 -21.257 1.00 91.88 94 LEU A O 1
ATOM 721 N N . LEU A 1 95 ? 8.771 -0.072 -19.071 1.00 92.12 95 LEU A N 1
ATOM 722 C CA . LEU A 1 95 ? 9.212 -1.391 -18.625 1.00 92.12 95 LEU A CA 1
ATOM 723 C C . LEU A 1 95 ? 8.086 -2.437 -18.638 1.00 92.12 95 LEU A C 1
ATOM 725 O O . LEU A 1 95 ? 8.346 -3.590 -18.279 1.00 92.12 95 LEU A O 1
ATOM 729 N N . GLN A 1 96 ? 6.886 -2.064 -19.097 1.00 92.88 96 GLN A N 1
ATOM 730 C CA . GLN A 1 96 ? 5.676 -2.895 -19.138 1.00 92.88 96 GLN A CA 1
ATOM 731 C C . GLN A 1 96 ? 5.221 -3.398 -17.756 1.00 92.88 96 GLN A C 1
ATOM 733 O O . GLN A 1 96 ? 4.636 -4.469 -17.626 1.00 92.88 96 GLN A O 1
ATOM 738 N N . VAL A 1 97 ? 5.504 -2.629 -16.708 1.00 96.38 97 VAL A N 1
ATOM 739 C CA . VAL A 1 97 ? 4.937 -2.825 -15.371 1.00 96.38 97 VAL A CA 1
ATOM 740 C C . VAL A 1 97 ? 3.608 -2.080 -15.313 1.00 96.38 97 VAL A C 1
ATOM 742 O O . VAL A 1 97 ? 3.543 -0.917 -15.705 1.00 96.38 97 VAL A O 1
ATOM 745 N N . ASN A 1 98 ? 2.561 -2.729 -14.797 1.00 95.69 98 ASN A N 1
ATOM 746 C CA . ASN A 1 98 ? 1.263 -2.086 -14.605 1.00 95.69 98 ASN A CA 1
ATOM 747 C C . ASN A 1 98 ? 1.407 -0.854 -13.676 1.00 95.69 98 ASN A C 1
ATOM 749 O O . ASN A 1 98 ? 1.767 -1.032 -12.505 1.00 95.69 98 ASN A O 1
ATOM 753 N N . PRO A 1 99 ? 1.111 0.374 -14.152 1.00 96.69 99 PRO A N 1
ATOM 754 C CA . PRO A 1 99 ? 1.222 1.588 -13.345 1.00 96.69 99 PRO A CA 1
ATOM 755 C C . PRO A 1 99 ? 0.335 1.577 -12.097 1.00 96.69 99 PRO A C 1
ATOM 757 O O . PRO A 1 99 ? 0.729 2.123 -11.067 1.00 96.69 99 PRO A O 1
ATOM 760 N N . ASP A 1 100 ? -0.828 0.922 -12.147 1.00 98.06 100 ASP A N 1
ATOM 761 C CA . ASP A 1 100 ? -1.757 0.866 -11.016 1.00 98.06 100 ASP A CA 1
ATOM 762 C C . ASP A 1 100 ? -1.154 0.147 -9.797 1.00 98.06 100 ASP A C 1
ATOM 764 O O . ASP A 1 100 ? -1.310 0.600 -8.663 1.00 98.06 100 ASP A O 1
ATOM 768 N N . ILE A 1 101 ? -0.349 -0.901 -10.018 1.00 98.38 101 ILE A N 1
ATOM 769 C CA . ILE A 1 101 ? 0.375 -1.592 -8.937 1.00 98.38 101 ILE A CA 1
ATOM 770 C C . ILE A 1 101 ? 1.317 -0.620 -8.212 1.00 98.38 101 ILE A C 1
ATOM 772 O O . ILE A 1 101 ? 1.430 -0.659 -6.986 1.00 98.38 101 ILE A O 1
ATOM 776 N N . LEU A 1 102 ? 1.974 0.274 -8.957 1.00 98.56 102 LEU A N 1
ATOM 777 C CA . LEU A 1 102 ? 2.877 1.278 -8.396 1.00 98.56 102 LEU A CA 1
ATOM 778 C C . LEU A 1 102 ? 2.109 2.341 -7.602 1.00 98.56 102 LEU A C 1
ATOM 780 O O . LEU A 1 102 ? 2.551 2.715 -6.516 1.00 98.56 102 LEU A O 1
ATOM 784 N N . ARG A 1 103 ? 0.949 2.794 -8.105 1.00 98.50 103 ARG A N 1
ATOM 785 C CA . ARG A 1 103 ? 0.082 3.745 -7.389 1.00 98.50 103 ARG A CA 1
ATOM 786 C C . ARG A 1 103 ? -0.422 3.155 -6.078 1.00 98.50 103 ARG A C 1
ATOM 788 O O . ARG A 1 103 ? -0.261 3.781 -5.035 1.00 98.50 103 ARG A O 1
ATOM 795 N N . ARG A 1 104 ? -0.961 1.932 -6.103 1.00 98.69 104 ARG A N 1
ATOM 796 C CA . ARG A 1 104 ? -1.451 1.246 -4.895 1.00 98.69 104 ARG A CA 1
ATOM 797 C C . ARG A 1 104 ? -0.356 1.049 -3.858 1.00 98.69 104 ARG A C 1
ATOM 799 O O . ARG A 1 104 ? -0.575 1.325 -2.679 1.00 98.69 104 ARG A O 1
ATOM 806 N N . HIS A 1 105 ? 0.834 0.640 -4.298 1.00 98.62 105 HIS A N 1
ATOM 807 C CA . HIS A 1 105 ? 1.999 0.546 -3.421 1.00 98.62 105 HIS A CA 1
ATOM 808 C C . HIS A 1 105 ? 2.343 1.894 -2.798 1.00 98.62 105 HIS A C 1
ATOM 810 O O . HIS A 1 105 ? 2.479 1.984 -1.585 1.00 98.62 105 HIS A O 1
ATOM 816 N N . LEU A 1 106 ? 2.411 2.960 -3.598 1.00 98.56 106 LEU A N 1
ATOM 817 C CA . LEU A 1 106 ? 2.714 4.300 -3.104 1.00 98.56 106 LEU A CA 1
ATOM 818 C C . LEU A 1 106 ? 1.708 4.782 -2.050 1.00 98.56 106 LEU A C 1
ATOM 820 O O . LEU A 1 106 ? 2.121 5.329 -1.030 1.00 98.56 106 LEU A O 1
ATOM 824 N N . VAL A 1 107 ? 0.410 4.543 -2.263 1.00 98.62 107 VAL A N 1
ATOM 825 C CA . VAL A 1 107 ? -0.642 4.854 -1.281 1.00 98.62 107 VAL A CA 1
ATOM 826 C C . VAL A 1 107 ? -0.386 4.115 0.035 1.00 98.62 107 VAL A C 1
ATOM 828 O O . VAL A 1 107 ? -0.337 4.745 1.092 1.00 98.62 107 VAL A O 1
ATOM 831 N N . CYS A 1 108 ? -0.166 2.797 -0.021 1.00 98.50 108 CYS A N 1
ATOM 832 C CA . CYS A 1 108 ? 0.105 1.984 1.169 1.00 98.50 108 CYS A CA 1
ATOM 833 C C . CYS A 1 108 ? 1.374 2.445 1.896 1.00 98.50 108 CYS A C 1
ATOM 835 O O . CYS A 1 108 ? 1.404 2.505 3.122 1.00 98.50 108 CYS A O 1
ATOM 837 N N . GLU A 1 109 ? 2.411 2.817 1.150 1.00 98.06 109 GLU A N 1
ATOM 838 C CA . GLU A 1 109 ? 3.670 3.289 1.713 1.00 98.06 109 GLU A CA 1
ATOM 839 C C . GLU A 1 109 ? 3.529 4.631 2.433 1.00 98.06 109 GLU A C 1
ATOM 841 O O . GLU A 1 109 ? 4.060 4.809 3.532 1.00 98.06 109 GLU A O 1
ATOM 846 N N . LEU A 1 110 ? 2.783 5.567 1.843 1.00 97.94 110 LEU A N 1
ATOM 847 C CA . LEU A 1 110 ? 2.496 6.864 2.451 1.00 97.94 110 LEU A CA 1
ATOM 848 C C . LEU A 1 110 ? 1.664 6.707 3.728 1.00 97.94 110 LEU A C 1
ATOM 850 O O . LEU A 1 110 ? 2.025 7.290 4.751 1.00 97.94 110 LEU A O 1
ATOM 854 N N . TYR A 1 111 ? 0.624 5.866 3.717 1.00 98.12 111 TYR A N 1
ATOM 855 C CA . TYR A 1 111 ? -0.115 5.530 4.937 1.00 98.12 111 TYR A CA 1
ATOM 856 C C . TYR A 1 111 ? 0.782 4.826 5.966 1.00 98.12 111 TYR A C 1
ATOM 858 O O . TYR A 1 111 ? 0.792 5.204 7.133 1.00 98.12 111 TYR A O 1
ATOM 866 N N . SER A 1 112 ? 1.611 3.857 5.580 1.00 97.25 112 SER A N 1
ATOM 867 C CA . SER A 1 112 ? 2.526 3.183 6.518 1.00 97.25 112 SER A CA 1
ATOM 868 C C . SER A 1 112 ? 3.483 4.171 7.203 1.00 97.25 112 SER A C 1
ATOM 870 O O . SER A 1 112 ? 3.853 3.982 8.360 1.00 97.25 112 SER A O 1
ATOM 872 N N . GLN A 1 113 ? 3.838 5.267 6.525 1.00 95.75 113 GLN A N 1
ATOM 873 C CA . GLN A 1 113 ? 4.683 6.344 7.046 1.00 95.75 113 GLN A CA 1
ATOM 874 C C . GLN A 1 113 ? 3.921 7.422 7.850 1.00 95.75 113 GLN A C 1
ATOM 876 O O . GLN A 1 113 ? 4.568 8.270 8.464 1.00 95.75 113 GLN A O 1
ATOM 881 N N . GLY A 1 114 ? 2.583 7.399 7.873 1.00 94.94 114 GLY A N 1
ATOM 882 C CA . GLY A 1 114 ? 1.738 8.419 8.519 1.00 94.94 114 GLY A CA 1
ATOM 883 C C . GLY A 1 114 ? 1.530 9.693 7.686 1.00 94.94 114 GLY A C 1
ATOM 884 O O . GLY A 1 114 ? 1.170 10.740 8.223 1.00 94.94 114 GLY A O 1
ATOM 885 N N . LEU A 1 115 ? 1.786 9.634 6.375 1.00 95.81 115 LEU A N 1
ATOM 886 C CA . LEU A 1 115 ? 1.625 10.740 5.423 1.00 95.81 115 LEU A CA 1
ATOM 887 C C . LEU A 1 115 ? 0.238 10.710 4.753 1.00 95.81 115 LEU A C 1
ATOM 889 O O . LEU A 1 115 ? 0.116 10.860 3.536 1.00 95.81 115 LEU A O 1
ATOM 893 N N . ASP A 1 116 ? -0.807 10.514 5.556 1.00 96.69 116 ASP A N 1
ATOM 894 C CA . ASP A 1 116 ? -2.182 10.233 5.122 1.00 96.69 116 ASP A CA 1
ATOM 895 C C . ASP A 1 116 ? -2.752 11.235 4.106 1.00 96.69 116 ASP A C 1
ATOM 897 O O . ASP A 1 116 ? -3.289 10.783 3.097 1.00 96.69 116 ASP A O 1
ATOM 901 N N . PRO A 1 117 ? -2.603 12.570 4.266 1.00 95.50 117 PRO A N 1
ATOM 902 C CA . PRO A 1 117 ? -3.128 13.512 3.276 1.00 95.50 117 PRO A CA 1
ATOM 903 C C . PRO A 1 117 ? -2.537 13.296 1.878 1.00 95.50 117 PRO A C 1
ATOM 905 O O . PRO A 1 117 ? -3.255 13.340 0.886 1.00 95.50 117 PRO A O 1
ATOM 908 N N . ARG A 1 118 ? -1.235 12.988 1.802 1.00 95.81 118 ARG A N 1
ATOM 909 C CA . ARG A 1 118 ? -0.558 12.705 0.532 1.00 95.81 118 ARG A CA 1
ATOM 910 C C . ARG A 1 118 ? -0.982 11.350 -0.034 1.00 95.81 118 ARG A C 1
ATOM 912 O O . ARG A 1 118 ? -1.079 11.197 -1.246 1.00 95.81 118 ARG A O 1
ATOM 919 N N . ALA A 1 119 ? -1.234 10.367 0.832 1.00 97.88 119 ALA A N 1
ATOM 920 C CA . ALA A 1 119 ? -1.761 9.071 0.419 1.00 97.88 119 ALA A CA 1
ATOM 921 C C . ALA A 1 119 ? -3.152 9.213 -0.222 1.00 97.88 119 ALA A C 1
ATOM 923 O O . ALA A 1 119 ? -3.403 8.615 -1.266 1.00 97.88 119 ALA A O 1
ATOM 924 N N . GLU A 1 120 ? -4.023 10.047 0.357 1.00 96.94 120 GLU A N 1
ATOM 925 C CA . GLU A 1 120 ? -5.364 10.325 -0.172 1.00 96.94 120 GLU A CA 1
ATOM 926 C C . GLU A 1 120 ? -5.333 10.976 -1.557 1.00 96.94 120 GLU A C 1
ATOM 928 O O . GLU A 1 120 ? -6.142 10.616 -2.408 1.00 96.94 120 GLU A O 1
ATOM 933 N N . GLU A 1 121 ? -4.394 11.890 -1.812 1.00 96.38 121 GLU A N 1
ATOM 934 C CA . GLU A 1 121 ? -4.217 12.501 -3.137 1.00 96.38 121 GLU A CA 1
ATOM 935 C C . GLU A 1 121 ? -3.872 11.448 -4.197 1.00 96.38 121 GLU A C 1
ATOM 937 O O . GLU A 1 121 ? -4.536 11.362 -5.229 1.00 96.38 121 GLU A O 1
ATOM 942 N N . VAL A 1 122 ? -2.879 10.595 -3.919 1.00 97.12 122 VAL A N 1
ATOM 943 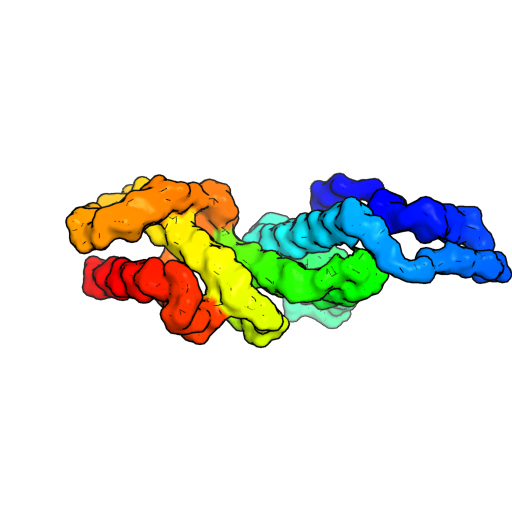C CA . VAL A 1 122 ? -2.466 9.520 -4.841 1.00 97.12 122 VAL A CA 1
ATOM 944 C C . VAL A 1 122 ? -3.581 8.486 -5.015 1.00 97.12 122 VAL A C 1
ATOM 946 O O . VAL A 1 122 ? -3.773 7.947 -6.106 1.00 97.12 122 VAL A O 1
ATOM 949 N N . MET A 1 123 ? -4.350 8.222 -3.957 1.00 97.12 123 MET A N 1
ATOM 950 C CA . MET A 1 123 ? -5.460 7.275 -3.980 1.00 97.12 123 MET A CA 1
ATOM 951 C C . MET A 1 123 ? -6.518 7.643 -5.020 1.00 97.12 123 MET A C 1
ATOM 953 O O . MET A 1 123 ? -7.143 6.730 -5.559 1.00 97.12 123 MET A O 1
ATOM 957 N N . LEU A 1 124 ? -6.715 8.924 -5.349 1.00 96.38 124 LEU A N 1
ATOM 958 C CA . LEU A 1 124 ? -7.681 9.347 -6.371 1.00 96.38 124 LEU A CA 1
ATOM 959 C C . LEU A 1 124 ? -7.377 8.740 -7.748 1.00 96.38 124 LEU A C 1
ATOM 961 O O . LEU A 1 124 ? -8.307 8.392 -8.471 1.00 96.38 124 LEU A O 1
ATOM 965 N N . GLU A 1 125 ? -6.099 8.536 -8.069 1.00 96.50 125 GLU A N 1
ATOM 966 C CA . GLU A 1 125 ? -5.639 8.017 -9.364 1.00 96.50 125 GLU A CA 1
ATOM 967 C C . GLU A 1 125 ? -5.562 6.484 -9.441 1.00 96.50 125 GLU A C 1
ATOM 969 O O . GLU A 1 125 ? -5.210 5.937 -10.485 1.00 96.50 125 GLU A O 1
ATOM 974 N N . VAL A 1 126 ? -5.846 5.772 -8.346 1.00 98.06 126 VAL A N 1
ATOM 975 C CA . VAL A 1 126 ? -5.853 4.299 -8.340 1.00 98.06 126 VAL A CA 1
ATOM 976 C C . VAL A 1 126 ? -7.054 3.770 -9.122 1.00 98.06 126 VAL A C 1
ATOM 978 O O . VAL A 1 126 ? -8.183 4.202 -8.887 1.00 98.06 126 VAL A O 1
ATOM 981 N N . GLU A 1 127 ? -6.815 2.808 -10.002 1.00 97.56 127 GLU A N 1
ATOM 982 C CA . GLU A 1 127 ? -7.816 2.175 -10.859 1.00 97.56 127 GLU A CA 1
ATOM 983 C C . GLU A 1 127 ? -8.481 0.996 -10.134 1.00 97.56 127 GLU A C 1
ATOM 985 O O . GLU A 1 127 ? -9.706 0.936 -10.043 1.00 97.56 127 GLU A O 1
ATOM 990 N N . ASP A 1 128 ? -7.686 0.097 -9.546 1.00 97.25 128 ASP A N 1
ATOM 991 C CA . ASP A 1 128 ? -8.186 -1.088 -8.839 1.00 97.25 128 ASP A CA 1
ATOM 992 C C . ASP A 1 128 ? -8.466 -0.783 -7.355 1.00 97.25 128 ASP A C 1
ATOM 994 O O . ASP A 1 128 ? -7.626 -0.977 -6.465 1.00 97.25 128 ASP A O 1
ATOM 998 N N . LYS A 1 129 ? -9.662 -0.245 -7.086 1.00 96.06 129 LYS A N 1
ATOM 999 C CA . LYS A 1 129 ? -10.099 0.109 -5.726 1.00 96.06 129 LYS A CA 1
ATOM 1000 C C . LYS A 1 129 ? -10.340 -1.107 -4.833 1.00 96.06 129 LYS A C 1
ATOM 1002 O O . LYS A 1 129 ? -10.125 -0.995 -3.630 1.00 96.06 129 LYS A O 1
ATOM 1007 N N . ASP A 1 130 ? -10.715 -2.253 -5.393 1.00 96.00 130 ASP A N 1
ATOM 1008 C CA . ASP A 1 130 ? -11.007 -3.469 -4.627 1.00 96.00 130 ASP A CA 1
ATOM 1009 C C . ASP A 1 130 ? -9.726 -4.023 -3.994 1.00 96.00 130 ASP A C 1
ATOM 1011 O O . ASP A 1 130 ? -9.665 -4.305 -2.787 1.00 96.00 130 ASP A O 1
ATOM 1015 N N . VAL A 1 131 ? -8.656 -4.113 -4.794 1.00 97.31 131 VAL A N 1
ATOM 1016 C CA . VAL A 1 131 ? -7.356 -4.554 -4.284 1.00 97.31 131 VAL A CA 1
ATOM 1017 C C . VAL A 1 131 ? -6.772 -3.512 -3.339 1.00 97.31 131 VAL A C 1
ATOM 1019 O O . VAL A 1 131 ? -6.263 -3.887 -2.281 1.00 97.31 131 VAL A O 1
ATOM 1022 N N . LEU A 1 132 ? -6.875 -2.215 -3.659 1.00 98.19 132 LEU A N 1
ATOM 1023 C CA . LEU A 1 132 ? -6.421 -1.171 -2.738 1.00 98.19 132 LEU A CA 1
ATOM 1024 C C . LEU A 1 132 ? -7.169 -1.232 -1.403 1.00 98.19 132 LEU A C 1
ATOM 1026 O O . LEU A 1 132 ? -6.532 -1.184 -0.356 1.00 98.19 132 LEU A O 1
ATOM 1030 N N . G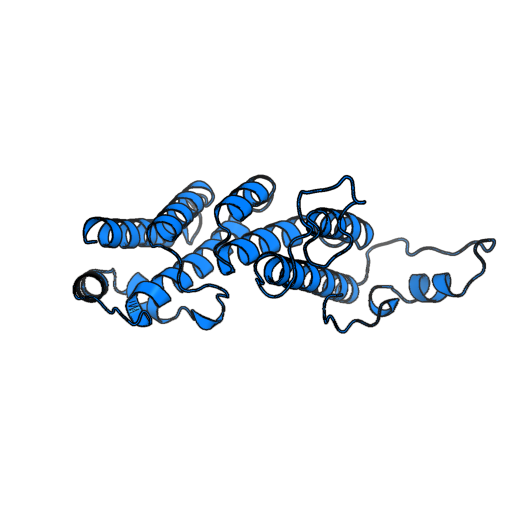LY A 1 133 ? -8.494 -1.361 -1.418 1.00 97.56 133 GLY A N 1
ATOM 1031 C CA . GLY A 1 133 ? -9.305 -1.453 -0.209 1.00 97.56 133 GLY A CA 1
ATOM 1032 C C . GLY A 1 133 ? -8.883 -2.638 0.656 1.00 97.56 133 GLY A C 1
ATOM 1033 O O . GLY A 1 133 ? -8.651 -2.479 1.851 1.00 97.56 133 GLY A O 1
ATOM 1034 N N . SER A 1 134 ? -8.636 -3.798 0.047 1.00 97.12 134 SER A N 1
ATOM 1035 C CA . SER A 1 134 ? -8.102 -4.963 0.764 1.00 97.12 134 SER A CA 1
ATOM 1036 C C . SER A 1 134 ? -6.733 -4.691 1.412 1.00 97.12 134 SER A C 1
ATOM 1038 O O . SER A 1 134 ? -6.474 -5.128 2.533 1.00 97.12 134 SER A O 1
ATOM 1040 N N . GLN A 1 135 ? -5.853 -3.945 0.737 1.00 97.88 135 GLN A N 1
ATOM 1041 C CA . GLN A 1 135 ? -4.541 -3.554 1.270 1.00 97.88 135 GLN A CA 1
ATOM 1042 C C . GLN A 1 135 ? -4.665 -2.533 2.415 1.00 97.88 135 GLN A C 1
ATOM 1044 O O . GLN A 1 135 ? -4.022 -2.682 3.456 1.00 97.88 135 GLN A O 1
ATOM 1049 N N . LEU A 1 136 ? -5.524 -1.523 2.257 1.00 98.00 136 LEU A N 1
ATOM 1050 C CA . LEU A 1 136 ? -5.776 -0.499 3.275 1.00 98.00 136 LEU A CA 1
ATOM 1051 C C . LEU A 1 136 ? -6.482 -1.064 4.507 1.00 98.00 136 LEU A C 1
ATOM 1053 O O . LEU A 1 136 ? -6.234 -0.591 5.616 1.00 98.00 136 LEU A O 1
ATOM 1057 N N . LEU A 1 137 ? -7.307 -2.097 4.342 1.00 97.50 137 LEU A N 1
ATOM 1058 C CA . LEU A 1 137 ? -7.904 -2.837 5.446 1.00 97.50 137 LEU A CA 1
ATOM 1059 C C . LEU A 1 137 ? -6.828 -3.456 6.342 1.00 97.50 137 LEU A C 1
ATOM 1061 O O . LEU A 1 137 ? -6.856 -3.240 7.550 1.00 97.50 137 LEU A O 1
ATOM 1065 N N . VAL A 1 138 ? -5.846 -4.158 5.765 1.00 97.50 138 VAL A N 1
ATOM 1066 C CA . VAL A 1 138 ? -4.719 -4.729 6.527 1.00 97.50 138 VAL A CA 1
ATOM 1067 C C . VAL A 1 138 ? -3.947 -3.630 7.258 1.00 97.50 138 VAL A C 1
ATOM 1069 O O . VAL A 1 138 ? -3.745 -3.727 8.466 1.00 97.50 138 VAL A O 1
ATOM 1072 N N . LEU A 1 139 ? -3.597 -2.544 6.563 1.00 97.69 139 LEU A N 1
ATOM 1073 C CA . LEU A 1 139 ? -2.867 -1.412 7.147 1.00 97.69 139 LEU A CA 1
ATOM 10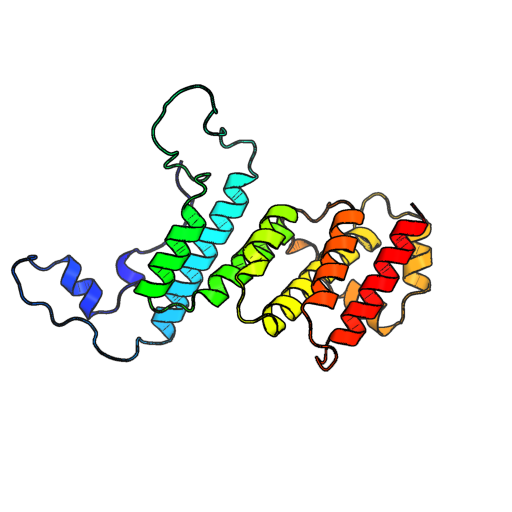74 C C . LEU A 1 139 ? -3.635 -0.769 8.315 1.00 97.69 139 LEU A C 1
ATOM 1076 O O . LEU A 1 139 ? -3.067 -0.458 9.364 1.00 97.69 139 LEU A O 1
ATOM 1080 N N . THR A 1 140 ? -4.949 -0.618 8.161 1.00 96.62 140 THR A N 1
ATOM 1081 C CA . THR A 1 140 ? -5.853 -0.124 9.208 1.00 96.62 140 THR A CA 1
ATOM 1082 C C . THR A 1 140 ? -5.851 -1.052 10.419 1.00 96.62 140 THR A C 1
ATOM 1084 O O . THR A 1 140 ? -5.713 -0.592 11.554 1.00 96.62 140 THR A O 1
ATOM 1087 N N . GLY A 1 141 ? -5.949 -2.364 10.186 1.00 96.06 141 GLY A N 1
ATOM 1088 C CA . GLY A 1 141 ? -5.855 -3.379 11.230 1.00 96.06 141 GLY A CA 1
ATOM 1089 C C . GLY A 1 141 ? -4.532 -3.316 11.988 1.00 96.06 141 GLY A C 1
ATOM 1090 O O . GLY A 1 141 ? -4.530 -3.390 13.214 1.00 96.06 141 GLY A O 1
ATOM 1091 N N . GLN A 1 142 ? -3.415 -3.120 11.285 1.00 96.69 142 GLN A N 1
ATOM 1092 C CA . GLN A 1 142 ? -2.091 -2.959 11.893 1.00 96.69 142 GLN A CA 1
ATOM 1093 C C . GLN A 1 142 ? -2.020 -1.713 12.784 1.00 96.69 142 GLN A C 1
ATOM 1095 O O . GLN A 1 142 ? -1.554 -1.805 13.922 1.00 96.69 142 GLN A O 1
ATOM 1100 N N . ARG A 1 143 ? -2.533 -0.564 12.318 1.00 95.38 143 ARG A N 1
ATOM 1101 C CA . ARG A 1 143 ? -2.578 0.680 13.114 1.00 95.38 143 ARG A CA 1
ATOM 1102 C C . ARG A 1 143 ? -3.420 0.504 14.373 1.00 95.38 143 ARG A C 1
ATOM 1104 O O . ARG A 1 143 ? -3.001 0.890 15.464 1.00 95.38 143 ARG A O 1
ATOM 1111 N N . LEU A 1 144 ? -4.586 -0.123 14.236 1.00 92.56 144 LEU A N 1
ATOM 1112 C CA . LEU A 1 144 ? -5.484 -0.370 15.358 1.00 92.56 144 LEU A CA 1
ATOM 1113 C C . LEU A 1 144 ? -4.901 -1.391 16.347 1.00 92.56 144 LEU A C 1
ATOM 1115 O O . LEU A 1 144 ? -4.972 -1.182 17.555 1.00 92.56 144 LEU A O 1
ATOM 1119 N N . SER A 1 145 ? -4.264 -2.454 15.851 1.00 93.56 145 SER A N 1
ATOM 1120 C CA . SER A 1 145 ? -3.540 -3.433 16.672 1.00 93.56 145 SER A CA 1
ATOM 1121 C C . SER A 1 145 ? -2.416 -2.776 17.471 1.00 93.56 145 SER A C 1
ATOM 1123 O O . SER A 1 145 ? -2.268 -3.034 18.668 1.00 93.56 145 SER A O 1
ATOM 1125 N N . TYR A 1 146 ? -1.661 -1.859 16.858 1.00 92.44 146 TYR A N 1
ATOM 1126 C CA . TYR A 1 146 ? -0.665 -1.079 17.584 1.00 92.44 146 TYR A CA 1
ATOM 1127 C C . TYR A 1 146 ? -1.302 -0.241 18.696 1.00 92.44 146 TYR A C 1
ATOM 1129 O O . TYR A 1 146 ? -0.883 -0.323 19.851 1.00 92.44 146 TYR A O 1
ATOM 1137 N N . CYS A 1 147 ? -2.344 0.522 18.353 1.00 89.38 147 CYS A N 1
ATOM 1138 C CA . CYS A 1 147 ? -3.057 1.400 19.277 1.00 89.38 147 CYS A CA 1
ATOM 1139 C C . CYS A 1 147 ? -3.605 0.641 20.498 1.00 89.38 147 CYS A C 1
ATOM 1141 O O . CYS A 1 147 ? -3.418 1.086 21.628 1.00 89.38 147 CYS A O 1
ATOM 1143 N N . LEU A 1 148 ? -4.217 -0.526 20.279 1.00 88.38 148 LEU A N 1
ATOM 1144 C CA . LEU A 1 148 ? -4.888 -1.311 21.318 1.00 88.38 148 LEU A CA 1
ATOM 1145 C C . LEU A 1 148 ? -3.946 -2.197 22.149 1.00 88.38 148 LEU A C 1
ATOM 1147 O O . LEU A 1 148 ? -4.191 -2.420 23.338 1.00 88.38 148 LEU A O 1
ATOM 1151 N N . LEU A 1 149 ? -2.903 -2.757 21.527 1.00 88.56 149 LEU A N 1
ATOM 1152 C CA . LEU A 1 149 ? -2.115 -3.846 22.121 1.00 88.56 149 LEU A CA 1
ATOM 1153 C C . LEU A 1 149 ? -0.652 -3.481 22.401 1.00 88.56 149 LEU A C 1
ATOM 1155 O O . LEU A 1 149 ? -0.034 -4.132 23.239 1.00 88.56 149 LEU A O 1
ATOM 1159 N N . HIS A 1 150 ? -0.096 -2.474 21.722 1.00 82.62 150 HIS A N 1
ATOM 1160 C CA . HIS A 1 150 ? 1.348 -2.197 21.739 1.00 82.62 150 HIS A CA 1
ATOM 1161 C C . HIS A 1 150 ? 1.711 -0.772 22.176 1.00 82.62 150 HIS A C 1
ATOM 1163 O O . HIS A 1 150 ? 2.873 -0.512 22.497 1.00 82.62 150 HIS A O 1
ATOM 1169 N N . SER A 1 151 ? 0.752 0.157 22.205 1.00 74.75 151 SER A N 1
ATOM 1170 C CA . SER A 1 151 ? 0.987 1.498 22.734 1.00 74.75 151 SER A CA 1
ATOM 1171 C C . SER A 1 151 ? 1.326 1.433 24.226 1.00 74.75 151 SER A C 1
ATOM 1173 O O . SER A 1 151 ? 0.650 0.760 25.003 1.00 74.75 151 SER A O 1
ATOM 1175 N N . GLN A 1 152 ? 2.362 2.168 24.645 1.00 59.00 152 GLN A N 1
ATOM 1176 C CA . GLN A 1 152 ? 2.799 2.245 26.048 1.00 59.00 152 GLN A CA 1
ATOM 1177 C C . GLN A 1 152 ? 1.707 2.791 26.983 1.00 59.00 152 GLN A C 1
ATOM 1179 O O . GLN A 1 152 ? 1.754 2.554 28.188 1.00 59.00 152 GLN A O 1
ATOM 1184 N N . SER A 1 153 ? 0.706 3.484 26.433 1.00 55.84 153 SER A N 1
ATOM 1185 C CA . SER A 1 153 ? -0.519 3.861 27.131 1.00 55.84 153 SER A CA 1
ATOM 1186 C C . SER A 1 153 ? -1.626 2.847 26.831 1.00 55.84 153 SER A C 1
ATOM 1188 O O . SER A 1 153 ? -2.604 3.180 26.162 1.00 55.84 153 SER A O 1
ATOM 1190 N N . GLN A 1 154 ? -1.490 1.599 27.282 1.00 63.16 154 GLN A N 1
ATOM 1191 C CA . GLN A 1 154 ? -2.631 0.686 27.265 1.00 63.16 154 GLN A CA 1
ATOM 1192 C C . GLN A 1 154 ? -3.666 1.224 28.258 1.00 63.16 154 GLN A C 1
ATOM 1194 O O . GLN A 1 154 ? -3.560 1.040 29.470 1.00 63.16 154 GLN A O 1
ATOM 1199 N N . THR A 1 155 ? -4.593 2.024 27.741 1.00 69.31 155 THR A N 1
ATOM 1200 C CA . THR A 1 155 ? -5.565 2.750 28.546 1.00 69.31 155 THR A CA 1
ATOM 1201 C C . THR A 1 155 ? -6.719 1.818 28.906 1.00 69.31 155 THR A C 1
ATOM 1203 O O . THR A 1 155 ? -7.038 0.880 28.173 1.00 69.31 155 THR A O 1
ATOM 1206 N N . GLN A 1 156 ? -7.359 2.067 30.049 1.00 73.94 156 GLN A N 1
ATOM 1207 C CA . GLN A 1 156 ? -8.575 1.355 30.444 1.00 73.94 156 GLN A CA 1
ATOM 1208 C C . GLN A 1 156 ? -9.648 1.349 29.320 1.00 73.94 156 GLN A C 1
ATOM 1210 O O . GLN A 1 156 ? -10.148 0.263 29.025 1.00 73.94 156 GLN A O 1
ATOM 1215 N N . PRO A 1 157 ? -9.903 2.467 28.602 1.00 75.50 157 PRO A N 1
ATOM 1216 C CA . PRO A 1 157 ? -10.737 2.493 27.391 1.00 75.50 157 PRO A CA 1
ATOM 1217 C C . PRO A 1 157 ? -10.359 1.461 26.317 1.00 75.50 157 PRO A C 1
ATOM 1219 O O . PRO A 1 157 ? -11.206 0.713 25.836 1.00 75.50 157 PRO A O 1
ATOM 1222 N N . ALA A 1 158 ? -9.070 1.334 25.976 1.00 79.94 158 ALA A N 1
ATOM 1223 C CA . ALA A 1 158 ? -8.623 0.372 24.965 1.00 79.94 158 ALA A CA 1
ATOM 1224 C C . ALA A 1 158 ? -8.922 -1.083 25.374 1.00 79.94 158 ALA A C 1
ATOM 1226 O O . ALA A 1 158 ? -9.293 -1.914 24.540 1.00 79.94 158 ALA A O 1
ATOM 1227 N N . MET A 1 159 ? -8.792 -1.395 26.667 1.00 81.25 159 MET A N 1
ATOM 1228 C CA . MET A 1 159 ? -9.109 -2.720 27.206 1.00 81.25 159 MET A CA 1
ATOM 1229 C C . MET A 1 159 ? -10.617 -2.995 27.233 1.00 81.25 159 MET A C 1
ATOM 1231 O O . MET A 1 159 ? -11.041 -4.103 26.895 1.00 81.25 159 MET A O 1
ATOM 1235 N N . GLU A 1 160 ? -11.423 -2.006 27.616 1.00 82.38 160 GLU A N 1
ATOM 1236 C CA . GLU A 1 160 ? -12.886 -2.108 27.628 1.00 82.38 160 GLU A CA 1
ATOM 1237 C C . GLU A 1 160 ? -13.437 -2.297 26.213 1.00 82.38 160 GLU A C 1
ATOM 1239 O O . GLU A 1 160 ? -14.277 -3.175 25.990 1.00 82.38 160 GLU A O 1
ATOM 1244 N N . LEU A 1 161 ? -12.897 -1.569 25.232 1.00 81.44 161 LEU A N 1
ATOM 1245 C CA . LEU A 1 161 ? -13.253 -1.761 23.834 1.00 81.44 161 LEU A CA 1
ATOM 1246 C C . LEU A 1 161 ? -12.894 -3.170 23.355 1.00 81.44 161 LEU A C 1
ATOM 1248 O O . LEU A 1 161 ? -13.754 -3.858 22.808 1.00 81.44 161 LEU A O 1
ATOM 1252 N N . LEU A 1 162 ? -11.664 -3.637 23.597 1.00 83.88 162 LEU A N 1
ATOM 1253 C CA . LEU A 1 162 ? -11.230 -4.988 23.212 1.00 83.88 162 LEU A CA 1
ATOM 1254 C C . LEU A 1 162 ? -12.161 -6.087 23.746 1.00 83.88 162 LEU A C 1
ATOM 1256 O O . LEU A 1 162 ? -12.352 -7.096 23.066 1.00 83.88 162 LEU A O 1
ATOM 1260 N N . ALA A 1 163 ? -12.733 -5.898 24.939 1.00 84.56 163 ALA A N 1
ATOM 1261 C CA . ALA A 1 163 ? -13.694 -6.823 25.539 1.00 84.56 163 ALA A CA 1
ATOM 1262 C C . ALA A 1 163 ? -15.088 -6.769 24.886 1.00 84.56 163 ALA A C 1
ATOM 1264 O O . ALA A 1 163 ? -15.844 -7.736 24.979 1.00 84.56 163 ALA A O 1
ATOM 1265 N N . ARG A 1 164 ? -15.431 -5.656 24.231 1.00 86.69 164 ARG A N 1
ATOM 1266 C CA . ARG A 1 164 ? -16.718 -5.421 23.558 1.00 86.69 164 ARG A CA 1
ATOM 1267 C C . ARG A 1 164 ? -16.696 -5.726 22.062 1.00 86.69 164 ARG A C 1
ATOM 1269 O O . ARG A 1 164 ? -17.766 -5.874 21.474 1.00 86.69 164 ARG A O 1
ATOM 1276 N N . LEU A 1 165 ? -15.516 -5.809 21.443 1.00 87.88 165 LEU A N 1
ATOM 1277 C CA . LEU A 1 165 ? -15.396 -6.122 20.020 1.00 87.88 165 LEU A CA 1
ATOM 1278 C C . LEU A 1 165 ? -15.983 -7.508 19.697 1.00 87.88 165 LEU A C 1
ATOM 1280 O O . LEU A 1 165 ? -15.796 -8.453 20.471 1.00 87.88 165 LEU A O 1
ATOM 1284 N N . PRO A 1 166 ? -16.607 -7.681 18.515 1.00 88.75 166 PRO A N 1
ATOM 1285 C CA . PRO A 1 166 ? -16.974 -9.000 18.021 1.00 88.75 166 PRO A CA 1
ATOM 1286 C C . PRO A 1 166 ? -15.767 -9.957 18.053 1.00 88.75 166 PRO A C 1
ATOM 1288 O O . PRO A 1 166 ? -14.672 -9.556 17.638 1.00 88.75 166 PRO A O 1
ATOM 1291 N N . PRO A 1 167 ? -15.925 -11.228 18.480 1.00 90.00 167 PRO A N 1
ATOM 1292 C CA . PRO A 1 167 ? -14.802 -12.163 18.607 1.00 90.00 167 PRO A CA 1
ATOM 1293 C C . PRO A 1 167 ? -13.981 -12.319 17.323 1.00 90.00 167 PRO A C 1
ATOM 1295 O O . PRO A 1 167 ? -12.758 -12.419 17.373 1.00 90.00 167 PRO A O 1
ATOM 1298 N N . THR A 1 168 ? -14.645 -12.286 16.166 1.00 89.88 168 THR A N 1
ATOM 1299 C CA . THR A 1 168 ? -14.009 -12.355 14.845 1.00 89.88 168 THR A CA 1
ATOM 1300 C C . THR A 1 168 ? -13.090 -11.165 14.582 1.00 89.88 168 THR A C 1
ATOM 1302 O O . THR A 1 168 ? -11.950 -11.365 14.167 1.00 89.88 168 THR A O 1
ATOM 1305 N N . LEU A 1 169 ? -13.544 -9.943 14.880 1.00 91.88 169 LEU A N 1
ATOM 1306 C CA . LEU A 1 169 ? -12.739 -8.730 14.744 1.00 91.88 169 LEU A CA 1
ATOM 1307 C C . LEU A 1 169 ? -11.582 -8.720 15.751 1.00 91.88 169 LEU A C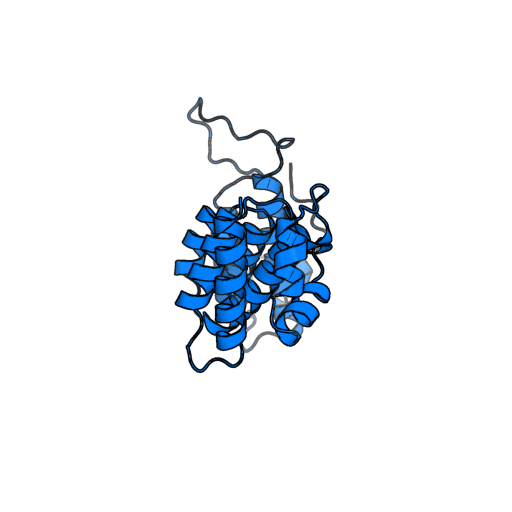 1
ATOM 1309 O O . LEU A 1 169 ? -10.452 -8.419 15.379 1.00 91.88 169 LEU A O 1
ATOM 1313 N N . CYS A 1 170 ? -11.834 -9.103 17.005 1.00 92.44 170 CYS A N 1
ATOM 1314 C CA . CYS A 1 170 ? -10.803 -9.166 18.043 1.00 92.44 170 CYS A CA 1
ATOM 1315 C C . CYS A 1 170 ? -9.670 -10.138 17.665 1.00 92.44 170 CYS A C 1
ATOM 1317 O O . CYS A 1 170 ? -8.494 -9.785 17.757 1.00 92.44 170 CYS A O 1
ATOM 1319 N N . THR A 1 171 ? -10.007 -11.345 17.193 1.00 93.62 171 THR A N 1
ATOM 1320 C CA . THR A 1 171 ? -9.015 -12.317 16.704 1.00 93.62 171 THR A CA 1
ATOM 1321 C C . THR A 1 171 ? -8.260 -11.787 15.491 1.00 93.62 171 THR A C 1
ATOM 1323 O O . THR A 1 171 ? -7.043 -11.942 15.425 1.00 93.62 171 THR A O 1
ATOM 1326 N N . TRP A 1 172 ? -8.955 -11.140 14.553 1.00 95.50 172 TRP A N 1
ATOM 1327 C CA . TRP A 1 172 ? -8.323 -10.568 13.369 1.00 95.50 172 TRP A CA 1
ATOM 1328 C C . TRP A 1 172 ? -7.336 -9.443 13.725 1.00 95.50 172 TRP A C 1
ATOM 1330 O O . TRP A 1 172 ? -6.194 -9.501 13.286 1.00 95.50 172 TRP A O 1
ATOM 1340 N N . ILE A 1 173 ? -7.707 -8.496 14.598 1.00 94.25 173 ILE A N 1
ATOM 1341 C CA . ILE A 1 173 ? -6.814 -7.420 15.075 1.00 94.25 173 ILE A CA 1
ATOM 1342 C C . ILE A 1 173 ? -5.579 -7.998 15.774 1.00 94.25 173 ILE A C 1
ATOM 1344 O O . ILE A 1 173 ? -4.461 -7.566 15.503 1.00 94.25 173 ILE A O 1
ATOM 1348 N N . LYS A 1 174 ? -5.755 -9.000 16.645 1.00 92.88 174 LYS A N 1
ATOM 1349 C CA . LYS A 1 174 ? -4.638 -9.667 17.340 1.00 92.88 174 LYS A CA 1
ATOM 1350 C C . LYS A 1 174 ? -3.680 -10.393 16.394 1.00 92.88 174 LYS A C 1
ATOM 1352 O O . LYS A 1 174 ? -2.537 -10.622 16.772 1.00 92.88 174 LYS A O 1
ATOM 1357 N N . ALA A 1 175 ? -4.145 -10.778 15.206 1.00 95.38 175 ALA A N 1
ATOM 1358 C CA . ALA A 1 175 ? -3.327 -11.413 14.180 1.00 95.38 175 ALA A CA 1
ATOM 1359 C C . ALA A 1 175 ? -2.592 -10.406 13.278 1.00 95.38 175 ALA A C 1
ATOM 1361 O O . ALA A 1 175 ? -1.756 -10.819 12.479 1.00 95.38 175 ALA A O 1
ATOM 1362 N N . MET A 1 176 ? -2.899 -9.108 13.375 1.00 95.88 176 MET A N 1
ATOM 1363 C CA . MET A 1 176 ? -2.175 -8.074 12.636 1.00 95.88 176 MET A CA 1
ATOM 1364 C C . MET A 1 176 ? -0.786 -7.871 13.238 1.00 95.88 176 MET A C 1
ATOM 1366 O O . MET A 1 176 ? -0.650 -7.844 14.460 1.00 95.88 176 MET A O 1
ATOM 1370 N N . ASP A 1 177 ? 0.212 -7.657 12.381 1.00 94.50 177 ASP A N 1
ATOM 1371 C CA . ASP A 1 177 ? 1.589 -7.353 12.774 1.00 94.50 177 ASP A CA 1
ATOM 1372 C C . ASP A 1 177 ? 1.900 -5.858 12.571 1.00 94.50 177 ASP A C 1
ATOM 1374 O O . ASP A 1 177 ? 2.101 -5.415 11.437 1.00 94.50 177 ASP A O 1
ATOM 1378 N N . PRO A 1 178 ? 1.953 -5.046 13.644 1.00 93.31 178 PRO A N 1
ATOM 1379 C CA . PRO A 1 178 ? 2.300 -3.634 13.535 1.00 93.31 178 PRO A CA 1
ATOM 1380 C C . PRO A 1 178 ? 3.742 -3.352 13.119 1.00 93.31 178 PRO A C 1
ATOM 1382 O O . PRO A 1 178 ? 4.044 -2.209 12.782 1.00 93.31 178 PRO A O 1
ATOM 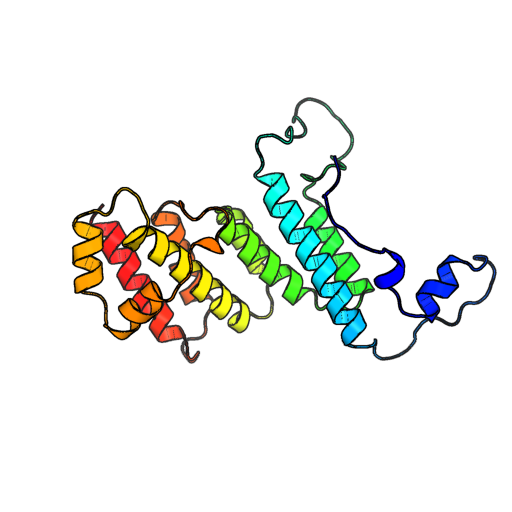1385 N N . SER A 1 179 ? 4.645 -4.337 13.176 1.00 92.69 179 SER A N 1
ATOM 1386 C CA . SER A 1 179 ? 6.055 -4.136 12.823 1.00 92.69 179 SER A CA 1
ATOM 1387 C C . SER A 1 179 ? 6.269 -3.894 11.325 1.00 92.69 179 SER A C 1
ATOM 1389 O O . SER A 1 179 ? 7.304 -3.358 10.929 1.00 92.69 179 SER A O 1
ATOM 1391 N N . GLU A 1 180 ? 5.268 -4.210 10.500 1.00 91.25 180 GLU A N 1
ATOM 1392 C CA . GLU A 1 180 ? 5.243 -3.878 9.074 1.00 91.25 180 GLU A CA 1
ATOM 1393 C C . GLU A 1 180 ? 4.969 -2.383 8.811 1.00 91.25 180 GLU A C 1
ATOM 1395 O O . GLU A 1 180 ? 5.237 -1.879 7.714 1.00 91.25 180 GLU A O 1
ATOM 1400 N N . LEU A 1 181 ? 4.474 -1.641 9.811 1.00 94.62 181 LEU A N 1
ATOM 1401 C CA . LEU A 1 181 ? 4.281 -0.194 9.720 1.00 94.62 181 LEU A CA 1
ATOM 1402 C C . LEU A 1 181 ? 5.589 0.554 9.982 1.00 94.62 181 LEU A C 1
ATOM 1404 O O . LEU A 1 181 ? 6.314 0.273 10.935 1.00 94.62 181 LEU A O 1
ATOM 1408 N N . ARG A 1 182 ? 5.856 1.598 9.192 1.00 92.81 182 ARG A N 1
ATOM 1409 C CA . ARG A 1 182 ? 7.010 2.485 9.433 1.00 92.81 182 ARG A CA 1
ATOM 1410 C C . ARG A 1 182 ? 6.761 3.489 10.543 1.00 92.81 182 ARG A C 1
ATOM 1412 O O . ARG A 1 182 ? 7.665 3.799 11.312 1.00 92.81 182 ARG A O 1
ATOM 1419 N N . CYS A 1 183 ? 5.548 4.021 10.594 1.00 92.38 183 CYS A N 1
ATOM 1420 C CA . CYS A 1 183 ? 5.072 4.926 11.624 1.00 92.38 183 CYS A CA 1
ATOM 1421 C C . CYS A 1 183 ? 3.812 4.315 12.250 1.00 92.38 183 CYS A C 1
ATOM 1423 O O . CYS A 1 183 ? 2.697 4.643 11.845 1.00 92.38 183 CYS A O 1
ATOM 1425 N N . PRO A 1 184 ? 3.965 3.384 13.208 1.00 87.31 184 PRO A N 1
ATOM 1426 C CA . PRO A 1 184 ? 2.815 2.762 13.858 1.00 87.31 184 PRO A CA 1
ATOM 1427 C C . PRO A 1 184 ? 2.069 3.735 14.788 1.00 87.31 184 PRO A C 1
ATOM 1429 O O . PRO A 1 184 ? 0.868 3.589 15.006 1.00 87.31 184 PRO A O 1
ATOM 1432 N N . LEU A 1 185 ? 2.761 4.754 15.311 1.00 88.31 185 LEU A N 1
ATOM 1433 C CA . LEU A 1 185 ? 2.192 5.772 16.193 1.00 88.31 185 LEU A CA 1
ATOM 1434 C C . LEU A 1 185 ? 1.614 6.945 15.385 1.00 88.31 185 LEU A C 1
ATOM 1436 O O . LEU A 1 185 ? 2.226 8.007 15.280 1.00 88.31 185 LEU A O 1
ATOM 1440 N N . VAL A 1 186 ? 0.418 6.753 14.835 1.00 91.44 186 VAL A N 1
ATOM 1441 C CA . VAL A 1 186 ? -0.382 7.821 14.214 1.00 91.44 186 VAL A CA 1
ATOM 1442 C C . VAL A 1 186 ? -1.541 8.237 15.127 1.00 91.44 186 VAL A C 1
ATOM 1444 O O . VAL A 1 186 ? -2.050 7.403 15.882 1.00 91.44 186 VAL A O 1
ATOM 1447 N N . PRO A 1 187 ? -2.002 9.502 15.082 1.00 91.81 187 PRO A N 1
ATOM 1448 C CA . PRO A 1 187 ? -3.205 9.915 15.799 1.00 91.81 187 PRO A CA 1
ATOM 1449 C C . PRO A 1 187 ? -4.415 9.047 15.436 1.00 91.81 187 PRO A C 1
ATOM 1451 O O . PRO A 1 187 ? -4.636 8.726 14.265 1.00 91.81 187 PRO A O 1
ATOM 1454 N N . LEU A 1 188 ? -5.252 8.721 16.425 1.00 90.38 188 LEU A N 1
ATOM 1455 C CA . LEU A 1 188 ? -6.454 7.910 16.203 1.00 90.38 188 LEU A CA 1
ATOM 1456 C C . LEU A 1 188 ? -7.398 8.543 15.168 1.00 90.38 188 LEU A C 1
ATOM 1458 O O . LEU A 1 188 ? -7.982 7.829 14.360 1.00 90.38 188 LEU A O 1
ATOM 1462 N N . SER A 1 189 ? -7.466 9.877 15.109 1.00 93.19 189 SER A N 1
ATOM 1463 C CA . SER A 1 189 ? -8.241 10.614 14.102 1.00 93.19 189 SER A CA 1
ATOM 1464 C C . SER A 1 189 ? -7.800 10.329 12.660 1.00 93.19 189 SER A C 1
ATOM 1466 O O . SER A 1 189 ? -8.641 10.278 11.765 1.00 93.19 189 SER A O 1
ATOM 1468 N N . GLN A 1 190 ? -6.506 10.091 12.422 1.00 95.12 190 GLN A N 1
ATOM 1469 C CA . GLN A 1 190 ? -6.009 9.674 11.107 1.00 95.12 190 GLN A CA 1
ATOM 1470 C C . GLN A 1 190 ? -6.425 8.237 10.790 1.00 95.12 190 GLN A C 1
ATOM 1472 O O . GLN A 1 190 ? -6.840 7.948 9.671 1.00 95.12 190 GLN A O 1
ATOM 1477 N N . THR A 1 191 ? -6.398 7.346 11.785 1.00 95.00 191 THR A N 1
ATOM 1478 C CA . THR A 1 191 ? -6.894 5.971 11.619 1.00 95.00 191 THR A CA 1
ATOM 1479 C C . THR A 1 191 ? -8.397 5.957 11.336 1.00 95.00 191 THR A C 1
ATOM 1481 O O . THR A 1 191 ? -8.818 5.291 10.399 1.00 95.00 191 THR A O 1
ATOM 1484 N N . SER A 1 192 ? -9.193 6.750 12.062 1.00 94.88 192 SER A N 1
ATOM 1485 C CA . SER A 1 192 ? -10.634 6.929 11.821 1.00 94.88 192 SER A CA 1
ATOM 1486 C C . SER A 1 192 ? -10.910 7.397 10.393 1.00 94.88 192 SER A C 1
ATOM 1488 O O . SER A 1 192 ? -11.698 6.782 9.676 1.00 94.88 192 SER A O 1
ATOM 1490 N N . ARG A 1 193 ? -10.185 8.425 9.937 1.00 96.44 193 ARG A N 1
ATOM 1491 C CA . ARG A 1 193 ? -10.297 8.935 8.569 1.00 96.44 193 ARG A CA 1
ATOM 1492 C C . ARG A 1 193 ? -9.939 7.878 7.523 1.00 96.44 193 ARG A C 1
ATOM 1494 O O . ARG A 1 193 ? -10.670 7.741 6.547 1.00 96.44 193 ARG A O 1
ATOM 1501 N N . LEU A 1 194 ? -8.861 7.118 7.732 1.00 97.31 194 LEU A N 1
ATOM 1502 C CA . LEU A 1 194 ? -8.472 6.016 6.849 1.00 97.31 194 LEU A CA 1
ATOM 1503 C C . LEU A 1 194 ? -9.575 4.951 6.754 1.00 97.31 194 LEU A C 1
ATOM 1505 O O . LEU A 1 194 ? -9.899 4.529 5.647 1.00 97.31 194 LEU A O 1
ATOM 1509 N N . VAL A 1 195 ? -10.189 4.551 7.874 1.00 96.25 195 VAL A N 1
ATOM 1510 C CA . VAL A 1 195 ? -11.282 3.560 7.846 1.00 96.25 195 VAL A CA 1
ATOM 1511 C C . VAL A 1 195 ? -12.505 4.111 7.112 1.00 96.25 195 VAL A C 1
ATOM 1513 O O . VAL A 1 195 ? -13.113 3.398 6.319 1.00 96.25 195 VAL A O 1
ATOM 1516 N N . GLY A 1 196 ? -12.828 5.392 7.306 1.00 96.38 196 GLY A N 1
ATOM 1517 C CA . GLY A 1 196 ? -13.885 6.063 6.546 1.00 96.38 196 GLY A CA 1
ATOM 1518 C C . GLY A 1 196 ? -13.629 6.002 5.037 1.00 96.38 196 GLY A C 1
ATOM 1519 O O . GLY A 1 196 ? -14.491 5.559 4.282 1.00 96.38 196 GLY A O 1
ATOM 1520 N N . ARG A 1 197 ? -12.409 6.339 4.596 1.00 95.81 197 ARG A N 1
ATOM 1521 C CA . ARG A 1 197 ? -12.008 6.219 3.181 1.00 95.81 197 ARG A CA 1
ATOM 1522 C C . ARG A 1 197 ? -12.068 4.788 2.666 1.00 95.81 197 ARG A C 1
ATOM 1524 O O . ARG A 1 197 ? -12.497 4.570 1.540 1.00 95.81 197 ARG A O 1
ATOM 1531 N N . LEU A 1 198 ? -11.652 3.821 3.476 1.00 95.31 198 LEU A N 1
ATOM 1532 C CA . LEU A 1 198 ? -11.722 2.405 3.139 1.00 95.31 198 LEU A CA 1
ATOM 1533 C C . LEU A 1 198 ? -13.166 1.965 2.857 1.00 95.31 198 LEU A C 1
ATOM 1535 O O . LEU A 1 198 ? -13.409 1.302 1.852 1.00 95.31 198 LEU A O 1
ATOM 1539 N N . VAL A 1 199 ? -14.114 2.349 3.714 1.00 95.81 199 VAL A N 1
ATOM 1540 C CA . VAL A 1 199 ? -15.540 2.036 3.528 1.00 95.81 199 VAL A CA 1
ATOM 1541 C C . VAL A 1 199 ? -16.108 2.731 2.286 1.00 95.81 199 VAL A C 1
ATOM 1543 O O . VAL A 1 199 ? -16.936 2.143 1.600 1.00 95.81 199 VAL A O 1
ATOM 1546 N N . GLU A 1 200 ? -15.645 3.942 1.956 1.00 94.44 200 GLU A N 1
ATOM 1547 C CA . GLU A 1 200 ? -16.058 4.657 0.737 1.00 94.44 200 GLU A CA 1
ATOM 1548 C C . GLU A 1 200 ? -15.584 3.978 -0.559 1.00 94.44 200 GLU A C 1
ATOM 1550 O O . GLU A 1 200 ? -16.300 4.014 -1.559 1.00 94.44 200 GLU A O 1
ATOM 1555 N N . ILE A 1 201 ? -14.378 3.396 -0.577 1.00 94.56 201 ILE A N 1
ATOM 1556 C CA . ILE A 1 201 ? -13.803 2.807 -1.801 1.00 94.56 201 ILE A CA 1
ATOM 1557 C C . ILE A 1 201 ? -14.136 1.326 -1.989 1.00 94.56 201 ILE A C 1
ATOM 1559 O O . ILE A 1 201 ? -14.037 0.831 -3.110 1.00 94.56 201 ILE A O 1
ATOM 1563 N N . LEU A 1 202 ? -14.469 0.608 -0.915 1.00 94.25 202 LEU A N 1
ATOM 1564 C CA . LEU A 1 202 ? -14.711 -0.827 -0.965 1.00 94.25 202 LEU A CA 1
ATOM 1565 C C . LEU A 1 202 ? -16.180 -1.102 -1.332 1.00 94.25 202 LEU A C 1
ATOM 1567 O O . LEU A 1 202 ? -17.070 -0.618 -0.633 1.00 94.25 202 LEU A O 1
ATOM 1571 N N . PRO A 1 203 ? -16.473 -1.898 -2.376 1.00 92.38 203 PRO A N 1
ATOM 1572 C CA . PRO A 1 203 ? -17.852 -2.208 -2.746 1.00 92.38 203 PRO A CA 1
ATOM 1573 C C . PRO A 1 203 ? -18.619 -2.912 -1.619 1.00 92.38 203 PRO A C 1
ATOM 1575 O O . PRO A 1 203 ? -18.079 -3.795 -0.956 1.00 92.38 203 PRO A O 1
ATOM 1578 N N . GLU A 1 204 ? -19.909 -2.606 -1.451 1.00 92.94 204 GLU A N 1
ATOM 1579 C CA . GLU A 1 204 ? -20.746 -3.212 -0.397 1.00 92.94 204 GLU A CA 1
ATOM 1580 C C . GLU A 1 204 ? -20.858 -4.743 -0.508 1.00 92.94 204 GLU A C 1
ATOM 1582 O O . GLU A 1 204 ? -21.013 -5.451 0.486 1.00 92.94 204 GLU A O 1
ATOM 1587 N N . ASN A 1 205 ? -20.767 -5.273 -1.731 1.00 93.50 205 ASN A N 1
ATOM 1588 C CA . ASN A 1 205 ? -20.782 -6.708 -2.012 1.00 93.50 205 ASN A CA 1
ATOM 1589 C C . ASN A 1 205 ? -19.403 -7.374 -1.850 1.00 93.50 205 ASN A C 1
ATOM 1591 O O . ASN A 1 205 ? -19.289 -8.588 -2.039 1.00 93.50 205 ASN A O 1
ATOM 1595 N N . HIS A 1 206 ? -18.357 -6.611 -1.526 1.00 95.25 206 HIS A N 1
ATOM 1596 C CA . HIS A 1 206 ? -17.020 -7.144 -1.321 1.00 95.25 206 HIS A CA 1
ATOM 1597 C C . HIS A 1 206 ? -16.973 -8.001 -0.050 1.00 95.25 206 HIS A C 1
ATOM 1599 O O . HIS A 1 206 ? -17.508 -7.637 0.998 1.00 95.25 206 HIS A O 1
ATOM 160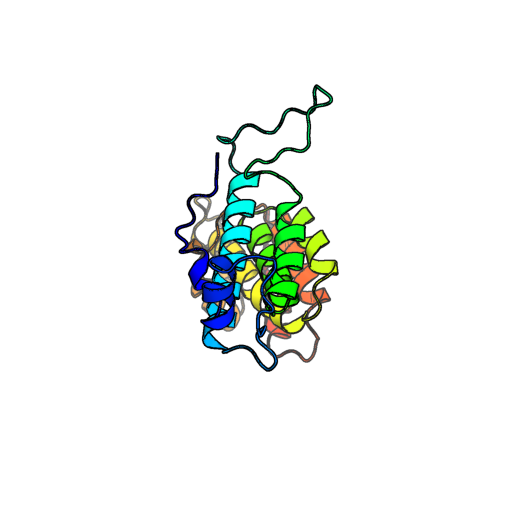5 N N . ALA A 1 207 ? -16.260 -9.130 -0.103 1.00 93.88 207 ALA A N 1
ATOM 1606 C CA . ALA A 1 207 ? -16.209 -10.103 0.995 1.00 93.88 207 ALA A CA 1
ATOM 1607 C C . ALA A 1 207 ? -15.683 -9.523 2.324 1.00 93.88 207 ALA A C 1
ATOM 1609 O O . ALA A 1 207 ? -15.955 -10.062 3.395 1.00 93.88 207 ALA A O 1
ATOM 1610 N N . GLN A 1 208 ? -14.921 -8.431 2.256 1.00 94.19 208 GLN A N 1
ATOM 1611 C CA . GLN A 1 208 ? -14.326 -7.763 3.414 1.00 94.19 208 GLN A CA 1
ATOM 1612 C C . GLN A 1 208 ? -15.096 -6.516 3.878 1.00 94.19 208 GLN A C 1
ATOM 1614 O O . GLN A 1 208 ? -14.701 -5.901 4.866 1.00 94.19 208 GLN A O 1
ATOM 1619 N N . TYR A 1 209 ? -16.192 -6.143 3.209 1.00 95.31 209 TYR A N 1
ATOM 1620 C CA . TYR A 1 209 ? -16.925 -4.908 3.505 1.00 95.31 209 TYR A CA 1
ATOM 1621 C C . TYR A 1 209 ? -17.464 -4.865 4.939 1.00 95.31 209 TYR A C 1
ATOM 1623 O O . TYR A 1 209 ? -17.251 -3.898 5.664 1.00 95.31 209 TYR A O 1
ATOM 1631 N N . ILE A 1 210 ? -18.049 -5.971 5.405 1.00 94.12 210 ILE A N 1
ATOM 1632 C CA . ILE A 1 210 ? -18.541 -6.093 6.786 1.00 94.12 210 ILE A CA 1
ATOM 1633 C C . ILE A 1 210 ? -17.411 -5.925 7.814 1.00 94.12 210 ILE A C 1
ATOM 1635 O O . ILE A 1 210 ? -17.611 -5.319 8.864 1.00 94.12 210 ILE A O 1
ATOM 1639 N N . LEU A 1 211 ? -16.207 -6.424 7.514 1.00 95.06 211 LEU A N 1
ATOM 1640 C CA . LEU A 1 211 ? -15.057 -6.254 8.402 1.00 95.06 211 LEU A CA 1
ATOM 1641 C C . LEU A 1 211 ? -14.612 -4.785 8.469 1.00 95.06 211 LEU A C 1
ATOM 1643 O O . LEU A 1 211 ? -14.275 -4.309 9.552 1.00 95.06 211 LEU A O 1
ATOM 1647 N N . ALA A 1 212 ? -14.655 -4.064 7.344 1.00 95.50 212 ALA A N 1
ATOM 1648 C CA . ALA A 1 212 ? -14.377 -2.629 7.302 1.00 95.50 212 ALA A CA 1
ATOM 1649 C C . ALA A 1 212 ? -15.398 -1.818 8.122 1.00 95.50 212 ALA A C 1
ATOM 1651 O O . ALA A 1 212 ? -14.996 -0.932 8.874 1.00 95.50 212 ALA A O 1
ATOM 1652 N N . LEU A 1 213 ? -16.690 -2.165 8.057 1.00 95.25 213 LEU A N 1
ATOM 1653 C CA . LEU A 1 213 ? -17.726 -1.537 8.889 1.00 95.25 213 LEU A CA 1
ATOM 1654 C C . LEU A 1 213 ? -17.487 -1.769 10.385 1.00 95.25 213 LEU A C 1
ATOM 1656 O O . LEU A 1 213 ? -17.486 -0.817 11.160 1.00 95.25 213 LEU A O 1
ATOM 1660 N N . HIS A 1 214 ? -17.203 -3.008 10.796 1.00 94.19 214 HIS A N 1
ATOM 1661 C CA . HIS A 1 214 ? -16.909 -3.291 12.205 1.00 94.19 214 HIS A CA 1
ATOM 1662 C C . HIS A 1 214 ? -15.647 -2.560 12.698 1.00 94.19 214 HIS A C 1
ATOM 1664 O O . HIS A 1 214 ? -15.565 -2.184 13.866 1.00 94.19 214 HIS A O 1
ATOM 1670 N N . LEU A 1 215 ? -14.649 -2.360 11.829 1.00 94.00 215 LEU A N 1
ATOM 1671 C CA . LEU A 1 215 ? -13.477 -1.546 12.159 1.00 94.00 215 LEU A CA 1
ATOM 1672 C C . LEU A 1 215 ? -13.828 -0.074 12.336 1.00 94.00 215 LEU A C 1
ATOM 1674 O O . LEU A 1 215 ? -13.277 0.561 13.233 1.00 94.00 215 LEU A O 1
ATOM 1678 N N . LEU A 1 216 ? -14.723 0.462 11.506 1.00 94.69 216 LEU A N 1
ATOM 1679 C CA . LEU A 1 216 ? -15.162 1.849 11.617 1.00 94.69 216 LEU A CA 1
ATOM 1680 C C . LEU A 1 216 ? -15.835 2.075 12.972 1.00 94.69 216 LEU A C 1
ATOM 1682 O O . LEU A 1 216 ? -15.400 2.941 13.726 1.00 94.69 216 LEU A O 1
ATOM 1686 N N . GLU A 1 217 ? -16.789 1.213 13.328 1.00 92.62 217 GLU A N 1
ATOM 1687 C CA . GLU A 1 217 ? -17.471 1.241 14.629 1.00 92.62 217 GLU A CA 1
ATOM 1688 C C . GLU A 1 217 ? -16.482 1.146 15.803 1.00 92.62 217 GLU A C 1
ATOM 1690 O O . GLU A 1 217 ? -16.586 1.887 16.782 1.00 92.62 217 GLU A O 1
ATOM 1695 N N . ALA A 1 218 ? -15.485 0.259 15.702 1.00 91.19 218 ALA A N 1
ATOM 1696 C CA . ALA A 1 218 ? -14.461 0.093 16.731 1.00 91.19 218 ALA A CA 1
ATOM 1697 C C . ALA A 1 218 ? -13.609 1.358 16.923 1.00 91.19 218 ALA A C 1
ATOM 1699 O O . ALA A 1 218 ? -13.320 1.750 18.055 1.00 91.19 218 ALA A O 1
ATOM 1700 N N . VAL A 1 219 ? -13.198 2.003 15.830 1.00 90.81 219 VAL A N 1
ATOM 1701 C CA . VAL A 1 219 ? -12.365 3.213 15.877 1.00 90.81 219 VAL A CA 1
ATOM 1702 C C . VAL A 1 219 ? -13.166 4.433 16.339 1.00 90.81 219 VAL A C 1
ATOM 1704 O O . VAL A 1 219 ? -12.638 5.268 17.079 1.00 90.81 219 VAL A O 1
ATOM 1707 N N . GLU A 1 220 ? -14.434 4.540 15.950 1.00 90.06 220 GLU A N 1
ATOM 1708 C CA . GLU A 1 220 ? -15.339 5.593 16.422 1.00 90.06 220 GLU A CA 1
ATOM 1709 C C . GLU A 1 220 ? -15.589 5.492 17.928 1.00 90.06 220 GLU A C 1
ATOM 1711 O O . GLU A 1 220 ? -15.489 6.497 18.631 1.00 90.06 220 GLU A O 1
ATOM 1716 N N . ALA A 1 221 ? -15.820 4.283 18.445 1.00 87.69 221 ALA A N 1
ATOM 1717 C CA . ALA A 1 221 ? -15.980 4.055 19.877 1.00 87.69 221 ALA A CA 1
ATOM 1718 C C . ALA A 1 221 ? -14.724 4.456 20.674 1.00 87.69 221 ALA A C 1
ATOM 1720 O O . ALA A 1 221 ? -14.843 5.143 21.684 1.00 87.69 221 ALA A O 1
ATOM 1721 N N . LEU A 1 222 ? -13.519 4.140 20.180 1.00 84.06 222 LEU A N 1
ATOM 1722 C CA . LEU A 1 222 ? -12.267 4.612 20.797 1.00 84.06 222 LEU A CA 1
ATOM 1723 C C . LEU A 1 222 ? -12.117 6.133 20.764 1.00 84.06 222 LEU A C 1
ATOM 1725 O O . LEU A 1 222 ? -11.543 6.718 21.678 1.00 84.06 222 LEU A O 1
ATOM 1729 N N . SER A 1 223 ? -12.595 6.769 19.696 1.00 82.00 223 SER A N 1
ATOM 1730 C CA . SER A 1 223 ? -12.484 8.219 19.520 1.00 82.00 223 SER A CA 1
ATOM 1731 C C . SER A 1 223 ? -13.469 8.987 20.403 1.00 82.00 223 SER A C 1
ATOM 1733 O O . SER A 1 223 ? -13.224 10.149 20.704 1.00 82.00 223 SER A O 1
ATOM 1735 N N . ALA A 1 224 ? -14.575 8.360 20.812 1.00 76.75 224 ALA A N 1
ATOM 1736 C CA . ALA A 1 224 ? -15.555 8.946 21.725 1.00 76.75 224 ALA A CA 1
ATOM 1737 C C . ALA A 1 224 ? -15.135 8.870 23.206 1.00 76.75 224 ALA A C 1
ATOM 1739 O O . ALA A 1 224 ? -15.686 9.593 24.034 1.00 76.75 224 ALA A O 1
ATOM 1740 N N . GLU A 1 225 ? -14.189 7.990 23.542 1.00 62.25 225 GLU A N 1
ATOM 1741 C CA . GLU A 1 225 ? -13.734 7.725 24.915 1.00 62.25 225 GLU A CA 1
ATOM 1742 C C . GLU A 1 225 ? -12.420 8.447 25.290 1.00 62.25 225 GLU A C 1
ATOM 1744 O O . GLU A 1 225 ? -11.980 8.347 26.439 1.00 62.25 225 GLU A O 1
ATOM 1749 N N . GLY A 1 226 ? -11.791 9.166 24.349 1.00 53.78 226 GLY A N 1
ATOM 1750 C CA . GLY A 1 226 ? -10.536 9.917 24.531 1.00 53.78 226 GLY A CA 1
ATOM 1751 C C . GLY A 1 226 ? -10.704 11.426 24.410 1.00 53.78 226 GLY A C 1
ATOM 1752 O O . GLY A 1 226 ? -9.933 12.139 25.093 1.00 53.78 226 GLY A O 1
#

Organism: Champsocephalus gunnari (NCBI:txid52237)

Foldseek 3Di:
DAQPDDDDVLLLDDPQRSVVVVDDPPDDGDDDDDDDDVVSLVVLLVVLLVLLLQLLVQLPDPVNDDPDPPDPDPQPPDSPGPCSLVVSLVVCVVSVHDSLSSLLSNLLSCVLQQVNVVSVVSVVPHDPLQVSLVSLLLSLLLLLLCVLPPPPCNDPLSVVLLVVQDPVLNVSSPPRHNVVRPCSDYPLVSSLVSLVVSLVSHDPPRPCNVVSVSSNVSSVSSVVVD

InterPro domains:
  IPR029257 Rab3GAP regulatory subunit, C-terminal [PF14656] (1-203)

pLDDT: mean 87.99, std 12.62, range [42.25, 98.69]

Secondary structure (DSSP, 8-state):
--------GGGGS-HHHHHHTTS-TTS------SPPPHHHHHHHHHHHHHHHHHHHHHHH-TTS----SSS-PPP--STT-TTHHHHHHHHHHHTT--HHHHHHHHHHHHHHTT-HHHHHHHHTT-S-HHHHHHHHHHHHHHHHHIIIIISS---HHHHHHHHHS-HHHHHHHHT--GGG-S-----HHHHHHHHHHHHHHS-TTSTTHHHHHHHHHHHHHHHH--

Radius of gyration: 21.37 Å; chains: 1; bounding box: 48×44×67 Å

Sequence (226 aa):
MTFSLKVKPLSLFDSKGKNAFFRDLTTIQLMPSGDMDPGLVSIRQEFLLRVLTAWVQAINDPSIPASGNTSPSPPSNGPKADWWPSLCLELGSLLQVNPDILRRHLVCELYSQGLDPRAEEVMLEVEDKDVLGSQLLVLTGQRLSYCLLHSQSQTQPAMELLARLPPTLCTWIKAMDPSELRCPLVPLSQTSRLVGRLVEILPENHAQYILALHLLEAVEALSAEG